Protein AF-A0A2V7S8J5-F1 (afdb_monomer_lite)

Radius of gyration: 34.49 Å; chains: 1; bounding box: 102×105×72 Å

Sequence (287 aa):
MGPADGVPARGRAGWFLRRRARRFPGHSRLQRPRGRHSPLRCRRRARHPAAPGRPILDDALRDAPGREPLGLLGGHARARATHDVPLAGESGAELLIDTGPGTPSNRRGFFRQTIGRLVREVAARTEQRVAPVRYFRPPGALPELGFLAACTRCGACIDVCPVHAIIKAPPSAGLAAGTPHLEPAVQACVVCPDMPCARACPTGALVLPADGWASIAMGRLELDPGRCITFQGASCGVCARACPVGERALALDAAGHPVLKPEGCVGCGVCVTACVTIPSSLKLSLS

Secondary structure (DSSP, 8-state):
--------------------------------------------PPPPPPPPPPPP--------------------------------------------S-----HHHHHHHHHHHHHHHHHHHHHHHH--S--BPPTTBPPHHHHHHH-----HHHHT-TT--EEEPPGGGGGGTT-EEE-TTTS-----TT-HHHHT-TTSSB---TTGGGG--S-EEEE-TTT-GGGGT----HHHHH-TTGGGTEEE-TTS-EEE-TTT-----HHHHH--SSS-SEEEE--

Structure (mmCIF, N/CA/C/O backbone):
data_AF-A0A2V7S8J5-F1
#
_entry.id   AF-A0A2V7S8J5-F1
#
loop_
_atom_site.group_PDB
_atom_site.id
_atom_site.type_symbol
_atom_site.label_atom_id
_atom_site.label_alt_id
_atom_site.label_comp_id
_atom_site.label_asym_id
_atom_site.label_entity_id
_atom_site.label_seq_id
_atom_site.pdbx_PDB_ins_code
_atom_site.Cartn_x
_atom_site.Cartn_y
_atom_site.Cartn_z
_atom_site.occupancy
_atom_site.B_iso_or_equiv
_atom_site.auth_seq_id
_atom_site.auth_comp_id
_atom_site.auth_asym_id
_atom_site.auth_atom_id
_atom_site.pdbx_PDB_model_num
ATOM 1 N N . MET A 1 1 ? -47.391 -54.635 -18.041 1.00 42.78 1 MET A N 1
ATOM 2 C CA . MET A 1 1 ? -47.076 -54.606 -16.598 1.00 42.78 1 MET A CA 1
ATOM 3 C C . MET A 1 1 ? -47.066 -53.160 -16.130 1.00 42.78 1 MET A C 1
ATOM 5 O O . MET A 1 1 ? -46.234 -52.415 -16.617 1.00 42.78 1 MET A O 1
ATOM 9 N N . GLY A 1 2 ? -48.012 -52.809 -15.249 1.00 42.44 2 GLY A N 1
ATOM 10 C CA . GLY A 1 2 ? -47.950 -51.701 -14.277 1.00 42.44 2 GLY A CA 1
ATOM 11 C C . GLY A 1 2 ? -47.916 -50.246 -14.779 1.00 42.44 2 GLY A C 1
ATOM 12 O O . GLY A 1 2 ? -46.862 -49.806 -15.225 1.00 42.44 2 GLY A O 1
ATOM 13 N N . PRO A 1 3 ? -49.014 -49.478 -14.623 1.00 55.56 3 PRO A N 1
ATOM 14 C CA . PRO A 1 3 ? -49.069 -48.031 -14.836 1.00 55.56 3 PRO A CA 1
ATOM 15 C C . PRO A 1 3 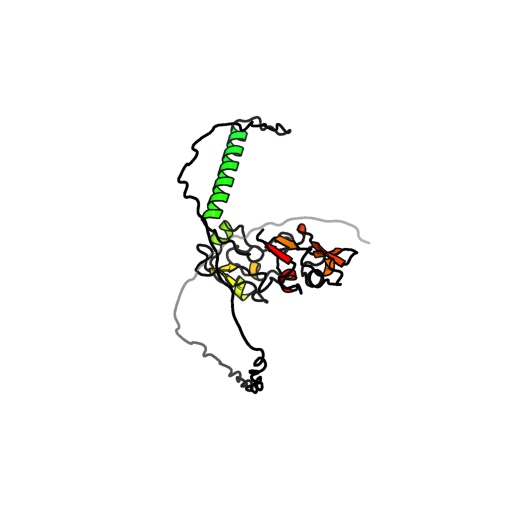? -49.039 -47.211 -13.519 1.00 55.56 3 PRO A C 1
ATOM 17 O O . PRO A 1 3 ? -49.353 -47.732 -12.457 1.00 55.56 3 PRO A O 1
ATOM 20 N N . ALA A 1 4 ? -48.676 -45.930 -13.665 1.00 42.00 4 ALA A N 1
ATOM 21 C CA . ALA A 1 4 ? -49.305 -44.705 -13.133 1.00 42.00 4 ALA A CA 1
ATOM 22 C C . ALA A 1 4 ? -49.608 -44.460 -11.620 1.00 42.00 4 ALA A C 1
ATOM 24 O O . ALA A 1 4 ? -50.176 -45.287 -10.918 1.00 42.00 4 ALA A O 1
ATOM 25 N N . ASP A 1 5 ? -49.336 -43.196 -11.245 1.00 42.62 5 ASP A N 1
ATOM 26 C CA . ASP A 1 5 ? -50.066 -42.273 -10.347 1.00 42.62 5 ASP A CA 1
ATOM 27 C C . ASP A 1 5 ? -50.080 -42.416 -8.808 1.00 42.62 5 ASP A C 1
ATOM 29 O O . ASP A 1 5 ? -50.346 -43.469 -8.240 1.00 42.62 5 ASP A O 1
ATOM 33 N N . GLY A 1 6 ? -49.932 -41.260 -8.125 1.00 35.31 6 GLY A N 1
ATOM 34 C CA . GLY A 1 6 ? -50.562 -41.017 -6.814 1.00 35.31 6 GLY A CA 1
ATOM 35 C C . GLY A 1 6 ? -49.779 -40.208 -5.761 1.00 35.31 6 GLY A C 1
ATOM 36 O O . GLY A 1 6 ? -49.131 -40.773 -4.890 1.00 35.31 6 GLY A O 1
ATOM 37 N N . VAL A 1 7 ? -49.934 -38.878 -5.762 1.00 41.34 7 VAL A N 1
ATOM 38 C CA . VAL A 1 7 ? -49.831 -37.969 -4.580 1.00 41.34 7 VAL A CA 1
ATOM 39 C C . VAL A 1 7 ? -51.219 -38.019 -3.882 1.00 41.34 7 VAL A C 1
ATOM 41 O O . VAL A 1 7 ? -52.170 -38.126 -4.660 1.00 41.34 7 VAL A O 1
ATOM 44 N N . PRO A 1 8 ? -51.457 -37.927 -2.532 1.00 50.56 8 PRO A N 1
ATOM 45 C CA . PRO A 1 8 ? -51.052 -36.815 -1.641 1.00 50.56 8 PRO A CA 1
ATOM 46 C C . PRO A 1 8 ? -50.983 -37.074 -0.096 1.00 50.56 8 PRO A C 1
ATOM 48 O O . PRO A 1 8 ? -51.206 -38.165 0.407 1.00 50.56 8 PRO A O 1
ATOM 51 N N . ALA A 1 9 ? -50.777 -35.964 0.640 1.00 39.78 9 ALA A N 1
ATOM 52 C CA . ALA A 1 9 ? -51.425 -35.582 1.917 1.00 39.78 9 ALA A CA 1
ATOM 53 C C . ALA A 1 9 ? -50.634 -35.628 3.252 1.00 39.78 9 ALA A C 1
ATOM 55 O O . ALA A 1 9 ? -50.547 -36.622 3.958 1.00 39.78 9 ALA A O 1
ATOM 56 N N . ARG A 1 10 ? -50.162 -34.426 3.627 1.00 39.78 10 ARG A N 1
ATOM 57 C CA . ARG A 1 10 ? -50.362 -33.689 4.899 1.00 39.78 10 ARG A CA 1
ATOM 58 C C . ARG A 1 10 ? -50.801 -34.478 6.153 1.00 39.78 10 ARG A C 1
ATOM 60 O O . ARG A 1 10 ? -51.926 -34.953 6.223 1.00 39.78 10 ARG A O 1
ATOM 67 N N . GLY A 1 11 ? -50.024 -34.331 7.232 1.00 32.50 11 GLY A N 1
ATOM 68 C CA . GLY A 1 11 ? -50.476 -34.526 8.615 1.00 32.50 11 GLY A CA 1
ATOM 69 C C . GLY A 1 11 ? -49.757 -33.580 9.584 1.00 32.50 11 GLY A C 1
ATOM 70 O O . GLY A 1 11 ? -48.560 -33.710 9.813 1.00 32.50 11 GLY A O 1
ATOM 71 N N . ARG A 1 12 ? -50.488 -32.594 10.115 1.00 37.94 12 ARG A N 1
ATOM 72 C CA . ARG A 1 12 ? -50.077 -31.687 11.203 1.00 37.94 12 ARG A CA 1
ATOM 73 C C . ARG A 1 12 ? -50.400 -32.329 12.556 1.00 37.94 12 ARG A C 1
ATOM 75 O O . ARG A 1 12 ? -51.483 -32.884 12.675 1.00 37.94 12 ARG A O 1
ATOM 82 N N . ALA A 1 13 ? -49.532 -32.133 13.551 1.00 39.03 13 ALA A N 1
ATOM 83 C CA . ALA A 1 13 ? -49.801 -31.910 14.990 1.00 39.03 13 ALA A CA 1
ATOM 84 C C . ALA A 1 13 ? -48.510 -32.279 15.756 1.00 39.03 13 ALA A C 1
ATOM 86 O O . ALA A 1 13 ? -48.003 -33.378 15.601 1.00 39.03 13 ALA A O 1
ATOM 87 N N . GLY A 1 14 ? -47.849 -31.425 16.536 1.00 31.44 14 GLY A N 1
ATOM 88 C CA . GLY A 1 14 ? -48.402 -30.422 17.437 1.00 31.44 14 GLY A CA 1
ATOM 89 C C . GLY A 1 14 ? -48.658 -31.048 18.809 1.00 31.44 14 GLY A C 1
ATOM 90 O O . GLY A 1 14 ? -49.811 -31.235 19.167 1.00 31.44 14 GLY A O 1
ATOM 91 N N . TRP A 1 15 ? -47.600 -31.372 19.564 1.00 32.59 15 TRP A N 1
ATOM 92 C CA . TRP A 1 15 ? -47.705 -31.744 20.980 1.00 32.59 15 TRP A CA 1
ATOM 93 C C . TRP A 1 15 ? -46.978 -30.725 21.857 1.00 32.59 15 TRP A C 1
ATOM 95 O O . TRP A 1 15 ? -45.758 -30.575 21.834 1.00 32.59 15 TRP A O 1
ATOM 105 N N . PHE A 1 16 ? -47.802 -29.997 22.604 1.00 33.09 16 PHE A N 1
ATOM 106 C CA . PHE A 1 16 ? -47.462 -29.050 23.651 1.00 33.09 16 PHE A CA 1
ATOM 107 C C . PHE A 1 16 ? -46.942 -29.759 24.918 1.00 33.09 16 PHE A C 1
ATOM 109 O O . PHE A 1 16 ? -47.441 -30.811 25.303 1.00 33.09 16 PHE A O 1
ATOM 116 N N . LEU A 1 17 ? -46.044 -29.052 25.617 1.00 37.12 17 LEU A N 1
ATOM 117 C CA . LEU A 1 17 ? -45.836 -29.002 27.075 1.00 37.12 17 LEU A CA 1
ATOM 118 C C . LEU A 1 17 ? -45.530 -30.301 27.842 1.00 37.12 17 LEU A C 1
ATOM 120 O O . LEU A 1 17 ? -46.403 -31.126 28.087 1.00 37.12 17 LEU A O 1
ATOM 124 N N . ARG A 1 18 ? -44.383 -30.282 28.536 1.00 39.28 18 ARG A N 1
ATOM 125 C CA . ARG A 1 18 ? -44.376 -30.210 30.011 1.00 39.28 18 ARG A CA 1
ATOM 126 C C . ARG A 1 18 ? -43.028 -29.725 30.547 1.00 39.28 18 ARG A C 1
ATOM 128 O O . ARG A 1 18 ? -41.994 -30.361 30.393 1.00 39.28 18 ARG A O 1
ATOM 135 N N . ARG A 1 19 ? -43.083 -28.588 31.244 1.00 38.31 19 ARG A N 1
ATOM 136 C CA . ARG A 1 19 ? -42.078 -28.151 32.217 1.00 38.31 19 ARG A CA 1
ATOM 137 C C . ARG A 1 19 ? -42.016 -29.170 33.357 1.00 38.31 19 ARG A C 1
ATOM 139 O O . ARG A 1 19 ? -43.069 -29.554 33.863 1.00 38.31 19 ARG A O 1
ATOM 146 N N . ARG A 1 20 ? -40.819 -29.473 33.860 1.00 36.12 20 ARG A N 1
ATOM 147 C CA . ARG A 1 20 ? -40.578 -29.643 35.302 1.00 36.12 20 ARG A CA 1
ATOM 148 C C . ARG A 1 20 ? -39.108 -29.397 35.619 1.00 36.12 20 ARG A C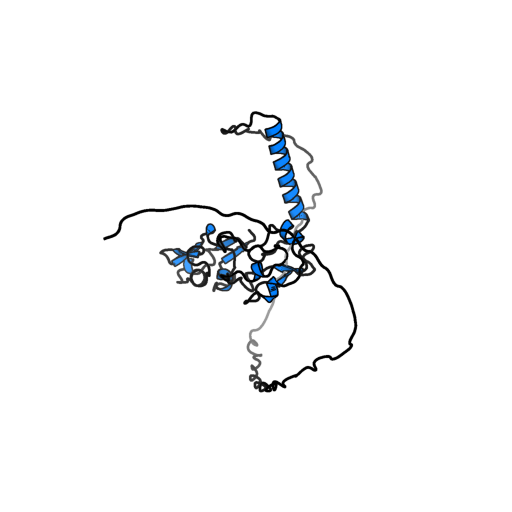 1
ATOM 150 O O . ARG A 1 20 ? -38.233 -30.174 35.263 1.00 36.12 20 ARG A O 1
ATOM 157 N N . ALA A 1 21 ? -38.883 -28.286 36.308 1.00 36.91 21 ALA A N 1
ATOM 158 C CA . ALA A 1 21 ? -37.678 -28.019 37.063 1.00 36.91 21 ALA A CA 1
ATOM 159 C C . ALA A 1 21 ? -37.543 -29.038 38.205 1.00 36.91 21 ALA A C 1
ATOM 161 O O . ALA A 1 21 ? -38.525 -29.336 38.888 1.00 36.91 21 ALA A O 1
ATOM 162 N N . ARG A 1 22 ? -36.320 -29.503 38.460 1.00 39.12 22 ARG A N 1
ATOM 163 C CA . ARG A 1 22 ? -35.876 -29.900 39.798 1.00 39.12 22 ARG A CA 1
ATOM 164 C C . ARG A 1 22 ? -34.499 -29.295 40.043 1.00 39.12 22 ARG A C 1
ATOM 166 O O . ARG A 1 22 ? -33.636 -29.307 39.173 1.00 39.12 22 ARG A O 1
ATOM 173 N N . ARG A 1 23 ? -34.370 -28.698 41.220 1.00 33.66 23 ARG A N 1
ATOM 174 C CA . ARG A 1 23 ? -33.241 -27.928 41.736 1.00 33.66 23 ARG A CA 1
ATOM 175 C C . ARG A 1 23 ? -32.729 -28.661 42.986 1.00 33.66 23 ARG A C 1
ATOM 177 O O . ARG A 1 23 ? -33.562 -29.186 43.721 1.00 33.66 23 ARG A O 1
ATOM 184 N N . PHE A 1 24 ? -31.411 -28.564 43.215 1.00 30.88 24 PHE A N 1
ATOM 185 C CA . PHE A 1 24 ? -30.632 -28.812 44.455 1.00 30.88 24 PHE A CA 1
ATOM 186 C C . PHE A 1 24 ? -30.289 -30.255 44.872 1.00 30.88 24 PHE A C 1
ATOM 188 O O . PHE A 1 24 ? -31.044 -31.158 44.522 1.00 30.88 24 PHE A O 1
ATOM 195 N N . PRO A 1 25 ? -29.255 -30.476 45.730 1.00 46.00 25 PRO A N 1
ATOM 196 C CA . PRO A 1 25 ? -28.074 -29.664 46.145 1.00 46.00 25 PRO A CA 1
ATOM 197 C C . PRO A 1 25 ? -26.741 -30.442 45.881 1.00 46.00 25 PRO A C 1
ATOM 199 O O . PRO A 1 25 ? -26.780 -31.601 45.504 1.00 46.00 25 PRO A O 1
ATOM 202 N N . GLY A 1 26 ? -25.515 -29.904 45.899 1.00 32.16 26 GLY A N 1
ATOM 203 C CA . GLY A 1 26 ? -24.768 -29.323 47.021 1.00 32.16 26 GLY A CA 1
ATOM 204 C C . GLY A 1 26 ? -23.344 -29.930 47.077 1.00 32.16 26 GLY A C 1
ATOM 205 O O . GLY A 1 26 ? -23.193 -31.137 47.164 1.00 32.16 26 GLY A O 1
ATOM 206 N N . HIS A 1 27 ? -22.330 -29.064 46.987 1.00 39.94 27 HIS A N 1
ATOM 207 C CA . HIS A 1 27 ? -20.923 -29.161 47.426 1.00 39.94 27 HIS A CA 1
ATOM 208 C C . HIS A 1 27 ? -20.142 -30.498 47.452 1.00 39.94 27 HIS A C 1
ATOM 210 O O . HIS A 1 27 ? -20.299 -31.313 48.354 1.00 39.94 27 HIS A O 1
ATOM 216 N N . SER A 1 28 ? -19.060 -30.545 46.663 1.00 38.06 28 SER A N 1
ATOM 217 C CA . SER A 1 28 ? -17.795 -31.180 47.069 1.00 38.06 28 SER A CA 1
ATOM 218 C C . SER A 1 28 ? -16.597 -30.381 46.545 1.00 38.06 28 SER A C 1
ATOM 220 O O . SER A 1 28 ? -16.488 -30.069 45.360 1.00 38.06 28 SER A O 1
ATOM 222 N N . ARG A 1 29 ? -15.726 -29.992 47.480 1.00 37.62 29 ARG A N 1
ATOM 223 C CA . ARG A 1 29 ? -14.492 -29.232 47.270 1.00 37.62 29 ARG A CA 1
ATOM 224 C C . ARG A 1 29 ? -13.416 -30.080 46.572 1.00 37.62 29 ARG A C 1
ATOM 226 O O . ARG A 1 29 ? -13.309 -31.267 46.834 1.00 37.62 29 ARG A O 1
ATOM 233 N N . LEU A 1 30 ? -12.548 -29.370 45.843 1.00 40.78 30 LEU A N 1
ATOM 234 C CA . LEU A 1 30 ? -11.116 -29.633 45.629 1.00 40.78 30 LEU A CA 1
ATOM 235 C C . LEU A 1 30 ? -10.710 -30.947 44.938 1.00 40.78 30 LEU A C 1
ATOM 237 O O . LEU A 1 30 ? -10.621 -31.989 45.573 1.00 40.78 30 LEU A O 1
ATOM 241 N N . GLN A 1 31 ? -10.217 -30.817 43.700 1.00 40.66 31 GLN A N 1
ATOM 242 C CA . GLN A 1 31 ? -8.834 -31.189 43.364 1.00 40.66 31 GLN A CA 1
ATOM 243 C C . GLN A 1 31 ? -8.395 -30.548 42.034 1.00 40.66 31 GLN A C 1
ATOM 245 O O . GLN A 1 31 ? -8.995 -30.750 40.984 1.00 40.66 31 GLN A O 1
ATOM 250 N N . ARG A 1 32 ? -7.337 -29.728 42.107 1.00 42.41 32 ARG A 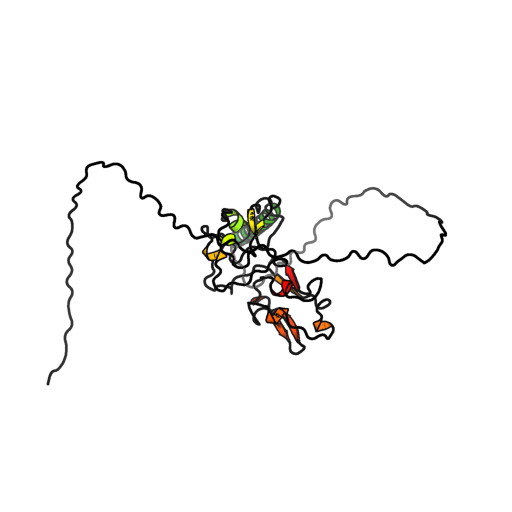N 1
ATOM 251 C CA . ARG A 1 32 ? -6.625 -29.141 40.962 1.00 42.41 32 ARG A CA 1
ATOM 252 C C . ARG A 1 32 ? -5.893 -30.255 40.196 1.00 42.41 32 ARG A C 1
ATOM 254 O O . ARG A 1 32 ? -5.108 -30.960 40.835 1.00 42.41 32 ARG A O 1
ATOM 261 N N . PRO A 1 33 ? -6.024 -30.386 38.865 1.00 43.25 33 PRO A N 1
ATOM 262 C CA . PRO A 1 33 ? -5.103 -31.223 38.113 1.00 43.25 33 PRO A CA 1
ATOM 263 C C . PRO A 1 33 ? -3.729 -30.543 38.083 1.00 43.25 33 PRO A C 1
ATOM 265 O O . PRO A 1 33 ? -3.552 -29.447 37.550 1.00 43.25 33 PRO A O 1
ATOM 268 N N . ARG A 1 34 ? -2.759 -31.199 38.727 1.00 42.00 34 ARG A N 1
ATOM 269 C CA . ARG A 1 34 ? -1.335 -30.864 38.683 1.00 42.00 34 ARG A CA 1
ATOM 270 C C . ARG A 1 34 ? -0.861 -30.872 37.231 1.00 42.00 34 ARG A C 1
ATOM 272 O O . ARG A 1 34 ? -1.068 -31.849 36.512 1.00 42.00 34 ARG A O 1
ATOM 279 N N . GLY A 1 35 ? -0.205 -29.784 36.836 1.00 37.88 35 GLY A N 1
ATOM 280 C CA . GLY A 1 35 ? 0.465 -29.664 35.552 1.00 37.88 35 GLY A CA 1
ATOM 281 C C . GLY A 1 35 ? 1.476 -30.788 35.349 1.00 37.88 35 GLY A C 1
ATOM 282 O O . GLY A 1 35 ? 2.342 -31.029 36.190 1.00 37.88 35 GLY A O 1
ATOM 283 N N . ARG A 1 36 ? 1.380 -31.462 34.204 1.00 38.88 36 ARG A N 1
ATOM 284 C CA . ARG A 1 36 ? 2.498 -32.211 33.636 1.00 38.88 36 ARG A CA 1
ATOM 285 C C . ARG A 1 36 ? 3.288 -31.241 32.768 1.00 38.88 36 ARG A C 1
ATOM 287 O O . ARG A 1 36 ? 3.036 -31.113 31.575 1.00 38.88 36 ARG A O 1
ATOM 294 N N . HIS A 1 37 ? 4.226 -30.531 33.387 1.00 40.22 37 HIS A N 1
ATOM 295 C CA . HIS A 1 37 ? 5.301 -29.889 32.644 1.00 40.22 37 HIS A CA 1
ATOM 296 C C . HIS A 1 37 ? 6.206 -30.995 32.102 1.00 40.22 37 HIS A C 1
ATOM 298 O O . HIS A 1 37 ? 6.981 -31.599 32.839 1.00 40.22 37 HIS A O 1
ATOM 304 N N . SER A 1 38 ? 6.058 -31.293 30.814 1.00 39.25 38 SER A N 1
ATOM 305 C CA . SER A 1 38 ? 7.055 -32.058 30.075 1.00 39.25 38 SER A CA 1
ATOM 306 C C . SER A 1 38 ? 8.296 -31.170 29.917 1.00 39.25 38 SER A C 1
ATOM 308 O O . SER A 1 38 ? 8.162 -30.051 29.409 1.00 39.25 38 SER A O 1
ATOM 310 N N . PRO A 1 39 ? 9.492 -31.593 30.361 1.00 39.28 39 PRO A N 1
ATOM 311 C CA . PRO A 1 39 ? 10.701 -30.816 30.164 1.00 39.28 39 PRO A CA 1
ATOM 312 C C . PRO A 1 39 ? 11.127 -30.976 28.704 1.00 39.28 39 PRO A C 1
ATOM 314 O O . PRO A 1 39 ? 11.902 -31.865 28.350 1.00 39.28 39 PRO A O 1
ATOM 317 N N . LEU A 1 40 ? 10.631 -30.100 27.830 1.00 44.16 40 LEU A N 1
ATOM 318 C CA . LEU A 1 40 ? 11.277 -29.883 26.544 1.00 44.16 40 LEU A CA 1
ATOM 319 C C . LEU A 1 40 ? 12.648 -29.277 26.841 1.00 44.16 40 LEU A C 1
ATOM 321 O O . LEU A 1 40 ? 12.778 -28.100 27.172 1.00 44.16 40 LEU A O 1
ATOM 325 N N . ARG A 1 41 ? 13.673 -30.133 26.782 1.00 37.22 41 ARG A N 1
ATOM 326 C CA . ARG A 1 41 ? 15.085 -29.757 26.794 1.00 37.22 41 ARG A CA 1
ATOM 327 C C . ARG A 1 41 ? 15.281 -28.569 25.853 1.00 37.22 41 ARG A C 1
ATOM 329 O O . ARG A 1 41 ? 15.286 -28.739 24.635 1.00 37.22 41 ARG A O 1
ATOM 336 N N . CYS A 1 42 ? 15.533 -27.394 26.427 1.00 36.69 42 CYS A N 1
ATOM 337 C CA . CYS A 1 42 ? 16.268 -26.327 25.766 1.00 36.69 42 CYS A CA 1
ATOM 338 C C . CYS A 1 42 ? 17.607 -26.912 25.309 1.00 36.69 42 CYS A C 1
ATOM 340 O O . CYS A 1 42 ? 18.575 -26.967 26.072 1.00 36.69 42 CYS A O 1
ATOM 342 N N . ARG A 1 43 ? 17.676 -27.388 24.061 1.00 39.06 43 ARG A N 1
ATOM 343 C CA . ARG A 1 43 ? 18.956 -27.540 23.380 1.00 39.06 43 ARG A CA 1
ATOM 344 C C . ARG A 1 43 ? 19.554 -26.141 23.335 1.00 39.06 43 ARG A C 1
ATOM 346 O O . ARG A 1 43 ? 19.074 -25.286 22.595 1.00 39.06 43 ARG A O 1
ATOM 353 N N . ARG A 1 44 ? 20.560 -25.915 24.185 1.00 37.00 44 ARG A N 1
ATOM 354 C CA . ARG A 1 44 ? 21.503 -24.800 24.091 1.00 37.00 44 ARG A CA 1
ATOM 355 C C . ARG A 1 44 ? 21.848 -24.632 22.612 1.00 37.00 44 ARG A C 1
ATOM 357 O O . ARG A 1 44 ? 22.525 -25.491 22.050 1.00 37.00 44 ARG A O 1
ATOM 364 N N . ARG A 1 45 ? 21.355 -23.567 21.972 1.00 39.88 45 ARG A N 1
ATOM 365 C CA . ARG A 1 45 ? 21.925 -23.137 20.697 1.00 39.88 45 ARG A CA 1
ATOM 366 C C . ARG A 1 45 ? 23.384 -22.816 20.986 1.00 39.88 45 ARG A C 1
ATOM 368 O O . ARG A 1 45 ? 23.687 -22.058 21.908 1.00 39.88 45 ARG A O 1
ATOM 375 N N . ALA A 1 46 ? 24.260 -23.497 20.258 1.00 40.00 46 ALA A N 1
ATOM 376 C CA . ALA A 1 46 ? 25.681 -23.236 20.257 1.00 40.00 46 ALA A CA 1
ATOM 377 C C . ALA A 1 46 ? 25.909 -21.732 20.067 1.00 40.00 46 ALA A C 1
ATOM 379 O O . ALA A 1 46 ? 25.261 -21.093 19.237 1.00 40.00 46 ALA A O 1
ATOM 380 N N . ARG A 1 47 ? 26.806 -21.171 20.880 1.00 40.12 47 ARG A N 1
ATOM 381 C CA . ARG A 1 47 ? 27.351 -19.835 20.659 1.00 40.12 47 ARG A CA 1
ATOM 382 C C . ARG A 1 47 ? 27.986 -19.844 19.268 1.00 40.12 47 ARG A C 1
ATOM 384 O O . ARG A 1 47 ? 28.911 -20.618 19.037 1.00 40.12 47 ARG A O 1
ATOM 391 N N . HIS A 1 48 ? 27.467 -19.033 18.351 1.00 40.03 48 HIS A N 1
ATOM 392 C CA . HIS A 1 48 ? 28.171 -18.740 17.108 1.00 40.03 48 HIS A CA 1
ATOM 393 C C . HIS A 1 48 ? 29.514 -18.074 17.456 1.00 40.03 48 HIS A C 1
ATOM 395 O O . HIS A 1 48 ? 29.532 -17.210 18.339 1.00 40.03 48 HIS A O 1
ATOM 401 N N . PRO A 1 49 ? 30.632 -18.465 16.821 1.00 43.06 49 PRO A N 1
ATOM 402 C CA . PRO A 1 49 ? 31.887 -17.749 16.978 1.00 43.06 49 PRO A CA 1
ATOM 403 C C . PRO A 1 49 ? 31.749 -16.333 16.411 1.00 43.06 49 PRO A C 1
ATOM 405 O O . PRO A 1 49 ? 31.109 -16.115 15.381 1.00 43.06 49 PRO A O 1
ATOM 408 N N . ALA A 1 50 ? 32.334 -15.380 17.135 1.00 39.94 50 ALA A N 1
ATOM 409 C CA . ALA A 1 50 ? 32.445 -13.986 16.744 1.00 39.94 50 ALA A CA 1
ATOM 410 C C . ALA A 1 50 ? 33.112 -13.864 15.365 1.00 39.94 50 ALA A C 1
ATOM 412 O O . ALA A 1 50 ? 34.118 -14.520 15.094 1.00 39.94 50 ALA A O 1
ATOM 413 N N . ALA A 1 51 ? 32.542 -13.022 14.503 1.00 40.88 51 ALA A N 1
ATOM 414 C CA . ALA A 1 51 ? 33.164 -12.648 13.241 1.00 40.88 51 ALA A CA 1
ATOM 415 C C . ALA A 1 51 ? 34.500 -11.918 13.509 1.00 40.88 51 ALA A C 1
ATOM 417 O O . ALA A 1 51 ? 34.559 -11.100 14.433 1.00 40.88 51 ALA A O 1
ATOM 418 N N . PRO A 1 52 ? 35.565 -12.193 12.735 1.00 42.09 52 PRO A N 1
ATOM 419 C CA . PRO A 1 52 ? 36.847 -11.522 12.899 1.00 42.09 52 PRO A CA 1
ATOM 420 C C . PRO A 1 52 ? 36.758 -10.047 12.485 1.00 42.09 52 PRO A C 1
ATOM 422 O O . PRO A 1 52 ? 36.042 -9.679 11.552 1.00 42.09 52 PRO A O 1
ATOM 425 N N . GLY A 1 53 ? 37.478 -9.214 13.239 1.00 34.75 53 GLY A N 1
ATOM 426 C CA . GLY A 1 53 ? 37.457 -7.759 13.168 1.00 34.75 53 GLY A CA 1
ATOM 427 C C . GLY A 1 53 ? 37.838 -7.186 11.804 1.00 34.75 53 GLY A C 1
ATOM 428 O O . GLY A 1 53 ? 38.693 -7.708 11.091 1.00 34.75 53 GLY A O 1
ATOM 429 N N . ARG A 1 54 ? 37.197 -6.066 11.468 1.00 39.47 54 ARG A N 1
ATOM 430 C CA . ARG A 1 54 ? 37.620 -5.185 10.380 1.00 39.47 54 ARG A CA 1
ATOM 431 C C . ARG A 1 54 ? 38.839 -4.383 10.847 1.00 39.47 54 ARG A C 1
ATOM 433 O O . ARG A 1 54 ? 38.742 -3.766 11.909 1.00 39.47 54 ARG A O 1
ATOM 440 N N . PRO A 1 55 ? 39.955 -4.370 10.103 1.00 40.66 55 PRO A N 1
ATOM 441 C CA . PRO A 1 55 ? 41.061 -3.488 10.420 1.00 40.66 55 PRO A CA 1
ATOM 442 C C . PRO A 1 55 ? 40.691 -2.035 10.111 1.00 40.66 55 PRO A C 1
ATOM 444 O O . PRO A 1 55 ? 40.027 -1.725 9.120 1.00 40.66 55 PRO A O 1
ATOM 447 N N . ILE A 1 56 ? 41.123 -1.185 11.033 1.00 41.12 56 ILE A N 1
ATOM 448 C CA . ILE A 1 56 ? 41.152 0.272 10.992 1.00 41.12 56 ILE A CA 1
ATOM 449 C C . ILE A 1 56 ? 41.982 0.692 9.772 1.00 41.12 56 ILE A C 1
ATOM 451 O O . ILE A 1 56 ? 43.104 0.215 9.611 1.00 41.12 56 ILE A O 1
ATOM 455 N N . LEU A 1 57 ? 41.429 1.554 8.920 1.00 39.16 57 LEU A N 1
ATOM 456 C CA . LEU A 1 57 ? 42.179 2.255 7.881 1.00 39.16 57 LEU A CA 1
ATOM 457 C C . LEU A 1 57 ? 42.133 3.747 8.214 1.00 39.16 57 LEU A C 1
ATOM 459 O O . LEU A 1 57 ? 41.297 4.482 7.697 1.00 39.16 57 LEU A O 1
ATOM 463 N N . ASP A 1 58 ? 43.006 4.140 9.134 1.00 35.41 58 ASP A N 1
ATOM 464 C CA . ASP A 1 58 ? 43.516 5.504 9.215 1.00 35.41 58 ASP A CA 1
ATOM 465 C C . ASP A 1 58 ? 44.828 5.566 8.411 1.00 35.41 58 ASP A C 1
ATOM 467 O O . ASP A 1 58 ? 45.530 4.562 8.280 1.00 35.41 58 ASP A O 1
ATOM 471 N N . ASP A 1 59 ? 45.125 6.760 7.897 1.00 37.47 59 ASP A N 1
ATOM 472 C CA . ASP A 1 59 ? 46.341 7.193 7.190 1.00 37.47 59 ASP A CA 1
ATOM 473 C C . ASP A 1 59 ? 46.454 6.922 5.679 1.00 37.47 59 ASP A C 1
ATOM 475 O O . ASP A 1 59 ? 47.214 6.076 5.217 1.00 37.47 59 ASP A O 1
ATOM 479 N N . ALA A 1 60 ? 45.792 7.780 4.889 1.00 43.09 60 ALA A N 1
ATOM 480 C CA . ALA A 1 60 ? 46.299 8.207 3.577 1.00 43.09 60 ALA A CA 1
ATOM 481 C C . ALA A 1 60 ? 45.681 9.544 3.113 1.00 43.09 60 ALA A C 1
ATOM 483 O O . ALA A 1 60 ? 44.968 9.591 2.115 1.00 43.09 60 ALA A O 1
ATOM 484 N N . LEU A 1 61 ? 45.954 10.646 3.823 1.00 46.06 61 LEU A N 1
ATOM 485 C CA . LEU A 1 61 ? 46.002 11.979 3.199 1.00 46.06 61 LEU A CA 1
ATOM 486 C C . LEU A 1 61 ? 46.823 12.947 4.060 1.00 46.06 61 LEU A C 1
ATOM 488 O O . LEU A 1 61 ? 46.305 13.846 4.720 1.00 46.06 61 LEU A O 1
ATOM 492 N N . ARG A 1 62 ? 48.137 12.741 4.069 1.00 42.12 62 ARG A N 1
ATOM 493 C CA . ARG A 1 62 ? 49.105 13.710 4.574 1.00 42.12 62 ARG A CA 1
ATOM 494 C C . ARG A 1 62 ? 50.133 13.889 3.464 1.00 42.12 62 ARG A C 1
ATOM 496 O O . ARG A 1 62 ? 50.969 13.019 3.299 1.00 42.12 62 ARG A O 1
ATOM 503 N N . ASP A 1 63 ? 49.904 14.902 2.623 1.00 38.53 63 ASP A N 1
ATOM 504 C CA . ASP A 1 63 ? 50.914 15.712 1.915 1.00 38.53 63 ASP A CA 1
ATOM 505 C C . ASP A 1 63 ? 50.289 16.470 0.730 1.00 38.53 63 ASP A C 1
ATOM 507 O O . ASP A 1 63 ? 50.260 15.998 -0.403 1.00 38.53 63 ASP A O 1
ATOM 511 N N . ALA A 1 64 ? 49.812 17.690 0.994 1.00 41.44 64 ALA A N 1
ATOM 512 C CA . ALA A 1 64 ? 49.885 18.795 0.037 1.00 41.44 64 ALA A CA 1
ATOM 513 C C . ALA A 1 64 ? 49.815 20.139 0.800 1.00 41.44 64 ALA A C 1
ATOM 515 O O . ALA A 1 64 ? 48.911 20.326 1.620 1.00 41.44 64 ALA A O 1
ATOM 516 N N . PRO A 1 65 ? 50.770 21.064 0.589 1.00 40.53 65 PRO A N 1
ATOM 517 C CA . PRO A 1 65 ? 50.951 22.247 1.421 1.00 40.53 65 PRO A CA 1
ATOM 518 C C . PRO A 1 65 ? 50.145 23.467 0.941 1.00 40.53 65 PRO A C 1
ATOM 520 O O . PRO A 1 65 ? 50.108 23.777 -0.242 1.00 40.53 65 PRO A O 1
ATOM 523 N N . GLY A 1 66 ? 49.616 24.221 1.910 1.00 36.16 66 GLY A N 1
ATOM 524 C CA . GLY A 1 66 ? 49.978 25.631 2.097 1.00 36.16 66 GLY A CA 1
ATOM 525 C C . GLY A 1 66 ? 49.339 26.731 1.231 1.00 36.16 66 GLY A C 1
ATOM 526 O O . GLY A 1 66 ? 49.786 26.986 0.122 1.00 36.16 66 GLY A O 1
ATOM 527 N N . ARG A 1 67 ? 48.511 27.533 1.926 1.00 34.69 67 ARG A N 1
ATOM 528 C CA . ARG A 1 67 ? 48.469 29.019 1.971 1.00 34.69 67 ARG A CA 1
ATOM 529 C C . ARG A 1 67 ? 47.485 29.815 1.080 1.00 34.69 67 ARG A C 1
ATOM 531 O O . ARG A 1 67 ? 47.779 30.105 -0.068 1.00 34.69 67 ARG A O 1
ATOM 538 N N . GLU A 1 68 ? 46.391 30.258 1.728 1.00 37.81 68 GLU A N 1
ATOM 539 C CA . GLU A 1 68 ? 46.155 31.633 2.269 1.00 37.81 68 GLU A CA 1
ATOM 540 C C . GLU A 1 68 ? 45.963 32.850 1.313 1.00 37.81 68 GLU A C 1
ATOM 542 O O . GLU A 1 68 ? 46.281 32.775 0.132 1.00 37.81 68 GLU A O 1
ATOM 547 N N . PRO A 1 69 ? 45.336 33.958 1.785 1.00 49.75 69 PRO A N 1
ATOM 548 C CA . PRO A 1 69 ? 44.019 34.398 1.319 1.00 49.75 69 PRO A CA 1
ATOM 549 C C . PRO A 1 69 ? 44.036 35.819 0.724 1.00 49.75 69 PRO A C 1
ATOM 551 O O . PRO A 1 69 ? 44.995 36.568 0.891 1.00 49.75 69 PRO A O 1
ATOM 554 N N . LEU A 1 70 ? 42.921 36.251 0.130 1.00 41.56 70 LEU A N 1
ATOM 555 C CA . LEU A 1 70 ? 42.661 37.671 -0.128 1.00 41.56 70 LEU A CA 1
ATOM 556 C C . LEU A 1 70 ? 41.226 38.023 0.264 1.00 41.56 70 LEU A C 1
ATOM 558 O O . LEU A 1 70 ? 40.262 37.409 -0.189 1.00 41.56 70 LEU A O 1
ATOM 562 N N . GLY A 1 71 ? 41.128 38.984 1.179 1.00 31.91 71 GLY A N 1
ATOM 563 C CA . GLY A 1 71 ? 39.891 39.442 1.781 1.00 31.91 71 GLY A CA 1
ATOM 564 C C . GLY A 1 71 ? 39.187 40.569 1.029 1.00 31.91 71 GLY A C 1
ATOM 565 O O . GLY A 1 71 ? 39.718 41.164 0.100 1.00 31.91 71 GLY A O 1
ATOM 566 N N . LEU A 1 72 ? 37.982 40.827 1.543 1.00 36.81 72 LEU A N 1
ATOM 567 C CA . LEU A 1 72 ? 37.350 42.121 1.822 1.00 36.81 72 LEU A CA 1
ATOM 568 C C . LEU A 1 72 ? 37.421 43.230 0.767 1.00 36.81 72 LEU A C 1
ATOM 570 O O . LEU A 1 72 ? 38.479 43.781 0.512 1.00 36.81 72 LEU A O 1
ATOM 574 N N . LEU A 1 73 ? 36.228 43.647 0.332 1.00 37.31 73 LEU A N 1
ATOM 575 C CA . LEU A 1 73 ? 35.682 45.013 0.193 1.00 37.31 73 LEU A CA 1
ATOM 576 C C . LEU A 1 73 ? 34.270 44.799 -0.396 1.00 37.31 73 LEU A C 1
ATOM 578 O O . LEU A 1 73 ? 34.116 44.010 -1.317 1.00 37.31 73 LEU A O 1
ATOM 582 N N . GLY A 1 74 ? 33.152 45.370 0.030 1.00 30.98 74 GLY A N 1
ATOM 583 C CA . GLY A 1 74 ? 32.780 46.424 0.963 1.00 30.98 74 GLY A CA 1
ATOM 584 C C . GLY A 1 74 ? 31.296 46.693 0.650 1.00 30.98 74 GLY A C 1
ATOM 585 O O . GLY A 1 74 ? 30.899 46.669 -0.514 1.00 30.98 74 GLY A O 1
ATOM 586 N N . GLY A 1 75 ? 30.447 46.816 1.671 1.00 32.97 75 GLY A N 1
ATOM 587 C CA . GLY A 1 75 ? 28.994 46.916 1.494 1.00 32.97 75 GLY A CA 1
ATOM 588 C C . GLY A 1 75 ? 28.498 48.313 1.121 1.00 32.97 75 GLY A C 1
ATOM 589 O O . GLY A 1 75 ? 29.234 49.280 1.245 1.00 32.97 75 GLY A O 1
ATOM 590 N N . HIS A 1 76 ? 27.208 48.421 0.786 1.00 35.88 76 HIS A N 1
ATOM 591 C CA . HIS A 1 76 ? 26.389 49.574 1.163 1.00 35.88 76 HIS A CA 1
ATOM 592 C C . HIS A 1 76 ? 24.904 49.218 1.286 1.00 35.88 76 HIS A C 1
ATOM 594 O O . HIS A 1 76 ? 24.355 48.388 0.569 1.00 35.88 76 HIS A O 1
ATOM 600 N N . ALA A 1 77 ? 24.306 49.860 2.284 1.00 34.41 77 ALA A N 1
ATOM 601 C CA . ALA A 1 77 ? 22.988 49.651 2.849 1.00 34.41 77 ALA A CA 1
ATOM 602 C C . ALA A 1 77 ? 21.852 50.291 2.041 1.00 34.41 77 ALA A C 1
ATOM 604 O O . ALA A 1 77 ? 22.073 51.271 1.334 1.00 34.41 77 ALA A O 1
ATOM 605 N N . ARG A 1 78 ? 20.628 49.792 2.264 1.00 34.28 78 ARG A N 1
ATOM 606 C CA . ARG A 1 78 ? 19.319 50.492 2.294 1.00 34.28 78 ARG A CA 1
ATOM 607 C C . ARG A 1 78 ? 18.236 49.409 2.399 1.00 34.28 78 ARG A C 1
ATOM 609 O O . ARG A 1 78 ? 18.377 48.369 1.780 1.00 34.28 78 ARG A O 1
ATOM 616 N N . ALA A 1 79 ? 17.123 49.528 3.100 1.00 34.28 79 ALA A N 1
ATOM 617 C CA . ALA A 1 79 ? 16.627 50.406 4.147 1.00 34.28 79 ALA A CA 1
ATOM 618 C C . ALA A 1 79 ? 15.418 49.648 4.735 1.00 34.28 79 ALA A C 1
ATOM 620 O O . ALA A 1 79 ? 14.755 48.890 4.027 1.00 34.28 79 ALA A O 1
ATOM 621 N N . ARG A 1 80 ? 15.133 49.836 6.026 1.00 36.38 80 ARG A N 1
ATOM 622 C CA . ARG A 1 80 ? 13.868 49.403 6.631 1.00 36.38 80 ARG A CA 1
ATOM 623 C C . ARG A 1 80 ? 12.715 50.163 5.968 1.00 36.38 80 ARG A C 1
ATOM 625 O O . ARG A 1 80 ? 12.787 51.385 5.890 1.00 36.38 80 ARG A O 1
ATOM 632 N N . ALA A 1 81 ? 11.651 49.461 5.592 1.00 37.19 81 ALA A N 1
ATOM 633 C CA . ALA A 1 81 ? 10.333 50.054 5.408 1.00 37.19 81 ALA A CA 1
ATOM 634 C C . ALA A 1 81 ? 9.314 49.221 6.190 1.00 37.19 81 ALA A C 1
ATOM 636 O O . ALA A 1 81 ? 9.176 48.012 6.013 1.00 37.19 81 ALA A O 1
ATOM 637 N N . THR A 1 82 ? 8.706 49.909 7.139 1.00 32.69 82 THR A N 1
ATOM 638 C CA . THR A 1 82 ? 7.596 49.529 8.001 1.00 32.69 82 THR A CA 1
ATOM 639 C C . THR A 1 82 ? 6.292 49.397 7.215 1.00 32.69 82 THR A C 1
ATOM 641 O O . THR A 1 82 ? 6.142 50.058 6.198 1.00 32.69 82 THR A O 1
ATOM 644 N N . HIS A 1 83 ? 5.390 48.572 7.758 1.00 34.94 83 HIS A N 1
ATOM 645 C CA . HIS A 1 83 ? 3.921 48.617 7.696 1.00 34.94 83 HIS A CA 1
ATOM 646 C C . HIS A 1 83 ? 3.241 49.208 6.450 1.00 34.94 83 HIS A C 1
ATOM 648 O O . HIS A 1 83 ? 3.355 50.394 6.190 1.00 34.94 83 HIS A O 1
ATOM 654 N N . ASP A 1 84 ? 2.391 48.407 5.798 1.00 32.44 84 ASP A N 1
ATOM 655 C CA . ASP A 1 84 ? 0.946 48.651 5.879 1.00 32.44 84 ASP A CA 1
ATOM 656 C C . ASP A 1 84 ? 0.125 47.441 5.411 1.00 32.44 84 ASP A C 1
ATOM 658 O O . ASP A 1 84 ? 0.440 46.757 4.439 1.00 32.44 84 ASP A O 1
ATOM 662 N N . VAL A 1 85 ? -0.921 47.157 6.185 1.00 37.94 85 VAL A N 1
ATOM 663 C CA . VAL A 1 85 ? -1.938 46.131 5.945 1.00 37.94 85 VAL A CA 1
ATOM 664 C C . VAL A 1 85 ? -3.029 46.748 5.067 1.00 37.94 85 VAL A C 1
ATOM 666 O O . VAL A 1 85 ? -3.637 47.724 5.503 1.00 37.94 85 VAL A O 1
ATOM 669 N N . PRO A 1 86 ? -3.364 46.187 3.891 1.00 37.00 86 PRO A N 1
ATOM 670 C CA . PRO A 1 86 ? -4.549 46.617 3.162 1.00 37.00 86 PRO A CA 1
ATOM 671 C C . PRO A 1 86 ? -5.784 45.886 3.702 1.00 37.00 86 PRO A C 1
ATOM 673 O O . PRO A 1 86 ? -5.941 44.675 3.534 1.00 37.00 86 PRO A O 1
ATOM 676 N N . LEU A 1 87 ? -6.665 46.640 4.358 1.00 36.38 87 LEU A N 1
ATOM 677 C CA . LEU A 1 87 ? -8.053 46.259 4.596 1.00 36.38 87 LEU A CA 1
ATOM 678 C C . LEU A 1 87 ? -8.897 46.587 3.354 1.00 36.38 87 LEU A C 1
ATOM 680 O O . LEU A 1 87 ? -8.818 47.692 2.835 1.00 36.38 87 LEU A O 1
ATOM 684 N N . ALA A 1 88 ? -9.733 45.615 2.979 1.00 34.06 88 ALA A N 1
ATOM 685 C CA . ALA A 1 88 ? -11.002 45.717 2.249 1.00 34.06 88 ALA A CA 1
ATOM 686 C C . ALA A 1 88 ? -11.037 46.440 0.881 1.00 34.06 88 ALA A C 1
ATOM 688 O O . ALA A 1 88 ? -10.982 47.660 0.779 1.00 34.06 88 ALA A O 1
ATOM 689 N N . GLY A 1 89 ? -11.303 45.650 -0.164 1.00 31.48 89 GLY A N 1
ATOM 690 C CA . GLY A 1 89 ? -11.870 46.088 -1.439 1.00 31.48 89 GLY A CA 1
ATOM 691 C C . GLY A 1 89 ? -12.854 45.020 -1.918 1.00 31.48 89 GLY A C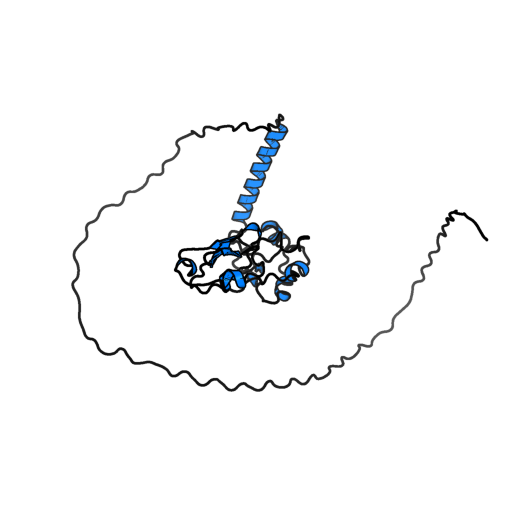 1
ATOM 692 O O . GLY A 1 89 ? -12.523 43.835 -1.936 1.00 31.48 89 GLY A O 1
ATOM 693 N N . GLU A 1 90 ? -14.088 45.431 -2.174 1.00 38.38 90 GLU A N 1
ATOM 694 C CA . GLU A 1 90 ? -15.273 44.586 -2.270 1.00 38.38 90 GLU A CA 1
ATOM 695 C C . GLU A 1 90 ? -15.466 43.910 -3.644 1.00 38.38 90 GLU A C 1
ATOM 697 O O . GLU A 1 90 ? -15.006 44.386 -4.677 1.00 38.38 90 GLU A O 1
ATOM 702 N N . SER A 1 91 ? -16.174 42.775 -3.584 1.00 40.03 91 SER A N 1
ATOM 703 C CA . SER A 1 91 ? -17.201 42.283 -4.519 1.00 40.03 91 SER A CA 1
ATOM 704 C C . SER A 1 91 ? -16.975 42.379 -6.039 1.00 40.03 91 SER A C 1
ATOM 706 O O . SER A 1 91 ? -17.287 43.357 -6.706 1.00 40.03 91 SER A O 1
ATOM 708 N N . GLY A 1 92 ? -16.634 41.225 -6.617 1.00 31.31 92 GLY A N 1
ATOM 709 C CA . GLY A 1 92 ? -16.763 40.954 -8.050 1.00 31.31 92 GLY A CA 1
ATOM 710 C C . GLY A 1 92 ? -16.824 39.459 -8.357 1.00 31.31 92 GLY A C 1
ATOM 711 O O . GLY A 1 92 ? -16.229 39.003 -9.325 1.00 31.31 92 GLY A O 1
ATOM 712 N N . ALA A 1 93 ? -17.474 38.663 -7.501 1.00 33.97 93 ALA A N 1
ATOM 713 C CA . ALA A 1 93 ? -17.799 37.282 -7.841 1.00 33.97 93 ALA A CA 1
ATOM 714 C C . ALA A 1 93 ? -19.098 37.294 -8.651 1.00 33.97 93 ALA A C 1
ATOM 716 O O . ALA A 1 93 ? -20.195 37.200 -8.098 1.00 33.97 93 ALA A O 1
ATOM 717 N N . GLU A 1 94 ? -18.956 37.461 -9.963 1.00 33.03 94 GLU A N 1
ATOM 718 C CA . GLU A 1 94 ? -20.016 37.191 -10.922 1.00 33.03 94 GLU A CA 1
ATOM 719 C C . GLU A 1 94 ? -20.383 35.704 -10.795 1.00 33.03 94 GLU A C 1
ATOM 721 O O . GLU A 1 94 ? -19.680 34.801 -11.249 1.00 33.03 94 GLU A O 1
ATOM 726 N N . LEU A 1 95 ? -21.455 35.453 -10.040 1.00 36.53 95 LEU A N 1
ATOM 727 C CA . LEU A 1 95 ? -22.113 34.164 -9.899 1.00 36.53 95 LEU A CA 1
ATOM 728 C C . LEU A 1 95 ? -22.710 33.793 -11.257 1.00 36.53 95 LEU A C 1
ATOM 730 O O . LEU A 1 95 ? -23.889 34.023 -11.520 1.00 36.53 95 LEU A O 1
ATOM 734 N N . LEU A 1 96 ? -21.895 33.196 -12.121 1.00 37.38 96 LEU A N 1
ATOM 735 C CA . LEU A 1 96 ? -22.400 32.426 -13.247 1.00 37.38 96 LEU A CA 1
ATOM 736 C C . LEU A 1 96 ? -23.089 31.183 -12.675 1.00 37.38 96 LEU A C 1
ATOM 738 O O . LEU A 1 96 ? -22.464 30.188 -12.309 1.00 37.38 96 LEU A O 1
ATOM 742 N N . ILE A 1 97 ? -24.408 31.295 -12.523 1.00 47.97 97 ILE A N 1
ATOM 743 C CA . ILE A 1 97 ? -25.304 30.189 -12.206 1.00 47.97 97 ILE A CA 1
ATOM 744 C C . ILE A 1 97 ? -25.387 29.331 -13.469 1.00 47.97 97 ILE A C 1
ATOM 746 O O . ILE A 1 97 ? -26.187 29.591 -14.366 1.00 47.97 97 ILE A O 1
ATOM 750 N N . ASP A 1 98 ? -24.528 28.320 -13.536 1.00 39.72 98 ASP A N 1
ATOM 751 C CA . ASP A 1 98 ? -24.586 27.278 -14.553 1.00 39.72 98 ASP A CA 1
ATOM 752 C C . ASP A 1 98 ? -25.900 26.493 -14.382 1.00 39.72 98 ASP A C 1
ATOM 754 O O . ASP A 1 98 ? -26.104 25.756 -13.411 1.00 39.72 98 ASP A O 1
ATOM 758 N N . THR A 1 99 ? -26.851 26.734 -15.284 1.00 46.72 99 THR A N 1
ATOM 759 C CA . THR A 1 99 ? -28.173 26.096 -15.306 1.00 46.72 99 THR A CA 1
ATOM 760 C C . THR A 1 99 ? -28.146 24.887 -16.242 1.00 46.72 99 THR A C 1
ATOM 762 O O . THR A 1 99 ? -28.820 24.844 -17.266 1.00 46.72 99 THR A O 1
ATOM 765 N N . GLY A 1 100 ? -27.360 23.873 -15.871 1.00 40.59 100 GLY A N 1
ATOM 766 C CA . GLY A 1 100 ? -27.417 22.534 -16.470 1.00 40.59 100 GLY A CA 1
ATOM 767 C C . GLY A 1 100 ? -28.667 21.742 -16.030 1.00 40.59 100 GLY A C 1
ATOM 768 O O . GLY A 1 100 ? -29.225 22.006 -14.959 1.00 40.59 100 GLY A O 1
ATOM 769 N N . PRO A 1 101 ? -29.147 20.772 -16.835 1.00 47.16 101 PRO A N 1
ATOM 770 C CA . PRO A 1 101 ? -30.510 20.251 -16.757 1.00 47.16 101 PRO A CA 1
ATOM 771 C C . PRO A 1 101 ? -30.689 19.314 -15.557 1.00 47.16 101 PRO A C 1
ATOM 773 O O . PRO A 1 101 ? -30.297 18.151 -15.573 1.00 47.16 101 PRO A O 1
ATOM 776 N N . GLY A 1 102 ? -31.305 19.840 -14.499 1.00 52.25 102 GLY A N 1
ATOM 777 C CA . GLY A 1 102 ? -31.630 19.086 -13.289 1.00 52.25 102 GLY A CA 1
ATOM 778 C C . GLY A 1 102 ? -32.065 19.978 -12.131 1.00 52.25 102 GLY A C 1
ATOM 779 O O . GLY A 1 102 ? -31.633 19.771 -11.002 1.00 52.25 102 GLY A O 1
ATOM 780 N N . THR A 1 103 ? -32.860 21.015 -12.401 1.00 51.22 103 THR A N 1
ATOM 781 C CA . THR A 1 103 ? -33.278 22.017 -11.411 1.00 51.22 103 THR A CA 1
ATOM 782 C C . THR A 1 103 ? -34.296 21.415 -10.430 1.00 51.22 103 THR A C 1
ATOM 784 O O . THR A 1 103 ? -35.415 21.096 -10.838 1.00 51.22 103 THR A O 1
ATOM 787 N N . PRO A 1 104 ? -33.993 21.266 -9.124 1.00 54.94 104 PRO A N 1
ATOM 788 C CA . PRO A 1 104 ? -35.019 20.923 -8.151 1.00 54.94 104 PRO A CA 1
ATOM 789 C C . PRO A 1 104 ? -35.884 22.166 -7.905 1.00 54.94 104 PRO A C 1
ATOM 791 O O . PRO A 1 104 ? -35.458 23.119 -7.259 1.00 54.94 104 PRO A O 1
ATOM 794 N N . SER A 1 105 ? -37.120 22.151 -8.396 1.00 59.56 105 SER A N 1
ATOM 795 C CA . SER A 1 105 ? -38.104 23.247 -8.332 1.00 59.56 105 SER A CA 1
ATOM 796 C C . SER A 1 105 ? -38.637 23.571 -6.921 1.00 59.56 105 SER A C 1
ATOM 798 O O . SER A 1 105 ? -39.708 24.156 -6.769 1.00 59.56 105 SER A O 1
ATOM 800 N N . ASN A 1 106 ? -37.918 23.210 -5.853 1.00 73.19 106 ASN A N 1
ATOM 801 C CA . ASN A 1 106 ? -38.396 23.331 -4.479 1.00 73.19 106 ASN A CA 1
ATOM 802 C C . ASN A 1 106 ? -37.384 24.054 -3.577 1.00 73.19 106 ASN A C 1
ATOM 804 O O . ASN A 1 106 ? -36.233 23.630 -3.452 1.00 73.19 106 ASN A O 1
ATOM 808 N N . ARG A 1 107 ? -37.848 25.081 -2.846 1.00 70.56 107 ARG A N 1
ATOM 809 C CA . ARG A 1 107 ? -37.074 25.796 -1.809 1.00 70.56 107 ARG A CA 1
ATOM 810 C C . ARG A 1 107 ? -36.477 24.838 -0.772 1.00 70.56 107 ARG A C 1
ATOM 812 O O . ARG A 1 107 ? -35.356 25.044 -0.318 1.00 70.56 107 ARG A O 1
ATOM 819 N N . ARG A 1 108 ? -37.181 23.744 -0.442 1.00 72.94 108 ARG A N 1
ATOM 820 C CA . ARG A 1 108 ? -36.657 22.678 0.435 1.00 72.94 108 ARG A CA 1
ATOM 821 C C . ARG A 1 108 ? -35.499 21.898 -0.193 1.00 72.94 108 ARG A C 1
ATOM 823 O O . ARG A 1 108 ? -34.619 21.457 0.538 1.00 72.94 108 ARG A O 1
ATOM 830 N N . GLY A 1 109 ? -35.494 21.720 -1.513 1.00 71.56 109 GLY A N 1
ATOM 831 C CA . GLY A 1 109 ? -34.415 21.051 -2.245 1.00 71.56 109 GLY A CA 1
ATOM 832 C C . GLY A 1 109 ? -33.133 21.877 -2.223 1.00 71.56 109 GLY A C 1
ATOM 833 O O . GLY A 1 109 ? -32.090 21.366 -1.820 1.00 71.56 109 GLY A O 1
ATOM 834 N N . PHE A 1 110 ? -33.249 23.174 -2.524 1.00 75.56 110 PHE A N 1
ATOM 835 C CA . PHE A 1 110 ? -32.138 24.120 -2.423 1.00 75.56 110 PHE A CA 1
ATOM 836 C C . PHE A 1 110 ? -31.591 24.199 -0.990 1.00 75.56 110 PHE A C 1
ATOM 838 O O . PHE A 1 110 ? -30.402 24.003 -0.776 1.00 75.56 110 PHE A O 1
ATOM 845 N N . PHE A 1 111 ? -32.451 24.366 0.022 1.00 78.19 111 PHE A N 1
ATOM 846 C CA . PHE A 1 111 ? -32.007 24.470 1.420 1.00 78.19 111 PHE A CA 1
ATOM 847 C C . PHE A 1 111 ? -31.307 23.194 1.919 1.00 78.19 111 PHE A C 1
ATOM 849 O O . PHE A 1 111 ? -30.289 23.276 2.603 1.00 78.19 111 PHE A O 1
ATOM 856 N N . ARG A 1 112 ? -31.793 22.002 1.537 1.00 76.00 112 ARG A N 1
ATOM 857 C CA . ARG A 1 112 ? -31.133 20.722 1.862 1.00 76.00 112 ARG A CA 1
ATOM 858 C C . ARG A 1 112 ? -29.792 20.564 1.157 1.00 76.00 112 ARG A C 1
ATOM 860 O O . ARG A 1 112 ? -28.864 20.039 1.765 1.00 76.00 112 ARG A O 1
ATOM 867 N N . GLN A 1 113 ? -29.675 21.003 -0.094 1.00 77.50 113 GLN A N 1
ATOM 868 C CA . GLN A 1 113 ? -28.404 20.970 -0.814 1.00 77.50 113 GLN A CA 1
ATOM 869 C C . GLN A 1 113 ? -27.396 21.947 -0.204 1.00 77.50 113 GLN A C 1
ATOM 871 O O . GLN A 1 113 ? -26.258 21.549 0.041 1.00 77.50 113 GLN A O 1
ATOM 876 N N . THR A 1 114 ? -27.817 23.169 0.128 1.00 78.06 114 THR A N 1
ATOM 877 C CA . THR A 1 114 ? -26.965 24.197 0.743 1.00 78.06 114 THR A CA 1
ATOM 878 C C . THR A 1 114 ? -26.523 23.801 2.151 1.00 78.06 114 THR A C 1
ATOM 880 O O . THR A 1 114 ? -25.324 23.790 2.422 1.00 78.06 114 THR A O 1
ATOM 883 N N . ILE A 1 115 ? -27.447 23.371 3.023 1.00 82.69 115 ILE A N 1
ATOM 884 C CA . ILE A 1 115 ? -27.099 22.834 4.352 1.00 82.69 115 ILE A CA 1
ATOM 885 C C . ILE A 1 115 ? -26.221 21.594 4.217 1.00 82.69 115 ILE A C 1
ATOM 887 O O . ILE A 1 115 ? -25.226 21.476 4.920 1.00 82.69 115 ILE A O 1
ATOM 891 N N . GLY A 1 116 ? -26.542 20.677 3.303 1.00 78.25 116 GLY A N 1
ATOM 892 C CA . GLY A 1 116 ? -25.742 19.474 3.085 1.00 78.25 116 GLY A CA 1
ATOM 893 C C . GLY A 1 116 ? -24.310 19.793 2.651 1.00 78.25 116 GLY A C 1
ATOM 894 O O . GLY A 1 116 ? -23.375 19.123 3.085 1.00 78.25 116 GLY A O 1
ATOM 895 N N . ARG A 1 117 ? -24.119 20.835 1.833 1.00 77.69 117 ARG A N 1
ATOM 896 C CA . ARG A 1 117 ? -22.791 21.325 1.441 1.00 77.69 117 ARG A CA 1
ATOM 897 C C . ARG A 1 117 ? -22.058 21.929 2.638 1.00 77.69 117 ARG A C 1
ATOM 899 O O . ARG A 1 117 ? -20.920 21.543 2.882 1.00 77.69 117 ARG A O 1
ATOM 906 N N . LEU A 1 118 ? -22.739 22.763 3.426 1.00 81.81 118 LEU A N 1
ATOM 907 C CA . LEU A 1 118 ? -22.189 23.377 4.637 1.00 81.81 118 LEU A CA 1
ATOM 908 C C . LEU A 1 118 ? -21.766 22.324 5.676 1.00 81.81 118 LEU A C 1
ATOM 910 O O . LEU A 1 118 ? -20.671 22.400 6.219 1.00 81.81 118 LEU A O 1
ATOM 914 N N . VAL A 1 119 ? -22.596 21.305 5.915 1.00 81.25 119 VAL A N 1
ATOM 915 C CA . VAL A 1 119 ? -22.302 20.203 6.848 1.00 81.25 119 VAL A CA 1
ATOM 916 C C . VAL A 1 119 ? -21.087 19.400 6.387 1.00 81.25 119 VAL A C 1
ATOM 918 O O . VAL A 1 119 ? -20.209 19.122 7.200 1.00 81.25 119 VAL A O 1
ATOM 921 N N . ARG A 1 120 ? -20.994 19.060 5.093 1.00 72.88 120 ARG A N 1
ATOM 922 C CA . ARG A 1 120 ? -19.813 18.371 4.539 1.00 72.88 120 ARG A CA 1
ATOM 923 C C . ARG A 1 120 ? -18.545 19.202 4.698 1.00 72.88 120 ARG A C 1
ATOM 925 O O . ARG A 1 120 ? -17.501 18.662 5.047 1.00 72.88 120 ARG A O 1
ATOM 932 N N . GLU A 1 121 ? -18.639 20.505 4.470 1.00 73.75 121 GLU A N 1
ATOM 933 C CA . GLU A 1 121 ? -17.492 21.398 4.584 1.00 73.75 121 GLU A CA 1
ATOM 934 C C . GLU A 1 121 ? -17.044 21.583 6.040 1.00 73.75 121 GLU A C 1
ATOM 936 O O . GLU A 1 121 ? -15.850 21.522 6.333 1.00 73.75 121 GLU A O 1
ATOM 941 N N . VAL A 1 122 ? -17.985 21.715 6.978 1.00 77.00 122 VAL A N 1
ATOM 942 C CA . VAL A 1 122 ? -17.689 21.746 8.418 1.00 77.00 122 VAL A CA 1
ATOM 943 C C . VAL A 1 122 ? -17.082 20.420 8.886 1.00 77.00 122 VAL A C 1
ATOM 945 O O . VAL A 1 122 ? -16.107 20.443 9.637 1.00 77.00 122 VAL A O 1
ATOM 948 N N . ALA A 1 123 ? -17.588 19.273 8.423 1.00 72.81 123 ALA A N 1
ATOM 949 C CA . ALA A 1 123 ? -17.016 17.961 8.732 1.00 72.81 123 ALA A CA 1
ATOM 950 C C . ALA A 1 123 ? -15.563 17.843 8.240 1.00 72.81 123 ALA A C 1
ATOM 952 O O . ALA A 1 123 ? -14.673 17.552 9.039 1.00 72.81 123 ALA A O 1
ATOM 953 N N . ALA A 1 124 ? -15.297 18.187 6.976 1.00 68.38 124 ALA A N 1
ATOM 954 C CA . ALA A 1 124 ? -13.949 18.169 6.408 1.00 68.38 124 ALA A CA 1
ATOM 955 C C . ALA A 1 124 ? -12.977 19.101 7.160 1.00 68.38 124 ALA A C 1
ATOM 957 O O . ALA A 1 124 ? -11.843 18.720 7.455 1.00 68.38 124 ALA A O 1
ATOM 958 N N . ARG A 1 125 ? -13.421 20.312 7.533 1.00 65.12 125 ARG A N 1
ATOM 959 C CA . ARG A 1 125 ? -12.610 21.253 8.332 1.00 65.12 125 ARG A CA 1
ATOM 960 C C . ARG A 1 125 ? -12.357 20.752 9.754 1.00 65.12 125 ARG A C 1
ATOM 962 O O . ARG A 1 125 ? -11.296 21.016 10.316 1.00 65.12 125 ARG A O 1
ATOM 969 N N . THR A 1 126 ? -13.319 20.046 10.343 1.00 68.06 126 THR A N 1
ATOM 970 C CA . THR A 1 126 ? -13.190 19.487 11.695 1.00 68.06 126 THR A CA 1
ATOM 971 C C . THR A 1 126 ? -12.183 18.342 11.695 1.00 68.06 126 THR A C 1
ATOM 973 O O . THR A 1 126 ? -11.282 18.333 12.529 1.00 68.06 126 THR A O 1
ATOM 976 N N . GLU A 1 127 ? -12.242 17.444 10.710 1.00 64.38 127 GLU A N 1
ATOM 977 C CA . GLU A 1 127 ? -11.254 16.370 10.535 1.00 64.38 127 GLU A CA 1
ATOM 978 C C . GLU A 1 127 ? -9.817 16.905 10.448 1.00 64.38 127 GLU A C 1
ATOM 980 O O . GLU A 1 127 ? -8.929 16.395 11.129 1.00 64.38 127 GLU A O 1
ATOM 985 N N . GLN A 1 128 ? -9.591 17.974 9.676 1.00 61.84 128 GLN A N 1
ATOM 986 C CA . GLN A 1 128 ? -8.262 18.579 9.516 1.00 61.84 128 GLN A CA 1
ATOM 987 C C . GLN A 1 128 ? -7.687 19.160 10.816 1.00 61.84 128 GLN A C 1
ATOM 989 O O . GLN A 1 128 ? -6.476 19.124 11.018 1.00 61.84 128 GLN A O 1
ATOM 994 N N . ARG A 1 129 ? -8.532 19.693 11.706 1.00 60.88 129 ARG A N 1
ATOM 995 C CA . ARG A 1 129 ? -8.085 20.253 12.996 1.00 60.88 129 ARG A CA 1
ATOM 996 C C . ARG A 1 129 ? -7.841 19.181 14.053 1.00 60.88 129 ARG A C 1
ATOM 998 O O . ARG A 1 129 ? -7.015 19.373 14.937 1.00 60.88 129 ARG A O 1
ATOM 1005 N N . VAL A 1 130 ? -8.583 18.081 13.976 1.00 59.97 130 VAL A N 1
ATOM 1006 C CA . VAL A 1 130 ? -8.631 17.034 15.003 1.00 59.97 130 VAL A CA 1
ATOM 1007 C C . VAL A 1 130 ? -7.516 15.993 14.805 1.00 59.97 130 VAL A C 1
ATOM 1009 O O . VAL A 1 130 ? -6.981 15.483 15.788 1.00 59.97 130 VAL A O 1
ATOM 1012 N N . ALA A 1 131 ? -7.091 15.732 13.564 1.00 58.62 131 ALA A N 1
ATOM 1013 C CA . ALA A 1 131 ? -5.971 14.841 13.245 1.00 58.62 131 ALA A CA 1
ATOM 1014 C C . ALA A 1 131 ? -5.053 15.464 12.169 1.00 58.62 131 ALA A C 1
ATOM 1016 O O . ALA A 1 131 ? -5.166 15.130 10.988 1.00 58.62 131 ALA A O 1
ATOM 1017 N N . PRO A 1 132 ? -4.140 16.382 12.549 1.00 59.12 132 PRO A N 1
ATOM 1018 C CA . PRO A 1 132 ? -3.286 17.079 11.584 1.00 59.12 132 PRO A CA 1
ATOM 1019 C C . PRO A 1 132 ? -2.235 16.159 10.944 1.00 59.12 132 PRO A C 1
ATOM 1021 O O . PRO A 1 132 ? -1.831 16.386 9.806 1.00 59.12 132 PRO A O 1
ATOM 1024 N N . VAL A 1 133 ? -1.809 15.105 11.651 1.00 69.12 133 VAL A N 1
ATOM 1025 C CA . VAL A 1 133 ? -0.883 14.096 11.124 1.00 69.12 133 VAL A CA 1
ATOM 1026 C C . VAL A 1 133 ? -1.692 12.926 10.587 1.00 69.12 133 VAL A C 1
ATOM 1028 O O . VAL A 1 133 ? -2.299 12.173 11.349 1.00 69.12 133 VAL A O 1
ATOM 1031 N N . ARG A 1 134 ? -1.698 12.777 9.263 1.00 81.38 134 ARG A N 1
ATOM 1032 C CA . ARG A 1 134 ? -2.303 11.623 8.602 1.00 81.38 134 ARG A CA 1
ATOM 1033 C C . ARG A 1 134 ? -1.266 10.516 8.448 1.00 81.38 134 ARG A C 1
ATOM 1035 O O . ARG A 1 134 ? -0.111 10.771 8.116 1.00 81.38 134 ARG A O 1
ATOM 1042 N N . TYR A 1 135 ? -1.705 9.288 8.682 1.00 92.44 135 TYR A N 1
ATOM 1043 C CA . TYR A 1 135 ? -0.883 8.088 8.605 1.00 92.44 135 TYR A CA 1
ATOM 1044 C C . TYR A 1 135 ? -1.432 7.145 7.540 1.00 92.44 135 TYR A C 1
ATOM 1046 O O . TYR A 1 135 ? -2.642 7.108 7.315 1.00 92.44 135 TYR A O 1
ATOM 1054 N N . PHE A 1 136 ? -0.568 6.332 6.928 1.00 95.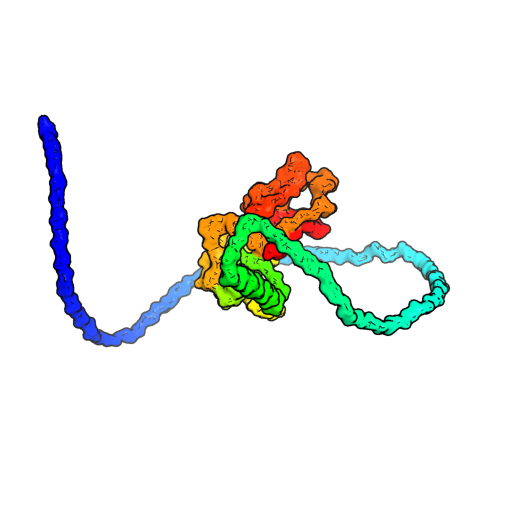75 136 PHE A N 1
ATOM 1055 C CA . PHE A 1 136 ? -1.032 5.243 6.072 1.00 95.75 136 PHE A CA 1
ATOM 1056 C C . PHE A 1 136 ? -1.739 4.214 6.948 1.00 95.75 136 PHE A C 1
ATOM 1058 O O . PHE A 1 136 ? -1.130 3.622 7.841 1.00 95.75 136 PHE A O 1
ATOM 1065 N N . ARG A 1 137 ? -3.041 4.028 6.744 1.00 96.50 137 ARG A N 1
ATOM 1066 C CA . ARG A 1 137 ? -3.815 3.077 7.541 1.00 96.50 137 ARG A CA 1
ATOM 1067 C C . ARG A 1 137 ? -3.668 1.655 6.990 1.00 96.50 137 ARG A C 1
ATOM 1069 O O . ARG A 1 137 ? -3.453 1.489 5.790 1.00 96.50 137 ARG A O 1
ATOM 1076 N N . PRO A 1 138 ? -3.768 0.621 7.850 1.00 97.31 138 PRO A N 1
ATOM 1077 C CA . PRO A 1 138 ? -3.821 -0.762 7.390 1.00 97.31 138 PRO A CA 1
ATOM 1078 C C . PRO A 1 138 ? -4.990 -0.993 6.417 1.00 97.31 138 PRO A C 1
ATOM 1080 O O . PRO A 1 138 ? -5.963 -0.232 6.436 1.00 97.31 138 PRO A O 1
ATOM 1083 N N . PRO A 1 139 ? -4.938 -2.056 5.597 1.00 96.75 139 PRO A N 1
ATOM 1084 C CA . PRO A 1 139 ? -5.992 -2.333 4.631 1.00 96.75 139 PRO A CA 1
ATOM 1085 C C . PRO A 1 139 ? -7.336 -2.547 5.336 1.00 96.75 139 PRO A C 1
ATOM 1087 O O . PRO A 1 139 ? -7.409 -3.174 6.396 1.00 96.75 139 PRO A O 1
ATOM 1090 N N . GLY A 1 140 ? -8.392 -2.005 4.732 1.00 96.19 140 GLY A N 1
ATOM 1091 C CA . GLY A 1 140 ? -9.757 -2.091 5.245 1.00 96.19 140 GLY A CA 1
ATOM 1092 C C . GLY A 1 140 ? -10.117 -1.023 6.275 1.00 96.19 140 GLY A C 1
ATOM 1093 O O . GLY A 1 140 ? -11.206 -1.079 6.837 1.00 96.19 140 GLY A O 1
ATOM 1094 N N . ALA A 1 141 ? -9.234 -0.067 6.565 1.00 97.25 141 ALA A N 1
ATOM 1095 C CA . ALA A 1 141 ? -9.545 0.986 7.522 1.00 97.25 141 ALA A CA 1
ATOM 1096 C C . ALA A 1 141 ? -10.770 1.809 7.111 1.00 97.25 141 ALA A C 1
ATOM 1098 O O . ALA A 1 141 ? -10.915 2.222 5.961 1.00 97.25 141 ALA A O 1
ATOM 1099 N N . LEU A 1 142 ? -11.630 2.079 8.093 1.00 96.31 142 LEU A N 1
ATOM 1100 C CA . LEU A 1 142 ? -12.673 3.091 7.969 1.00 96.31 142 LEU A CA 1
ATOM 1101 C C . LEU A 1 142 ? -12.064 4.471 7.643 1.00 96.31 142 LEU A C 1
ATOM 1103 O O . LEU A 1 142 ? -10.882 4.705 7.916 1.00 96.31 142 LEU A O 1
ATOM 1107 N N . PRO A 1 143 ? -12.873 5.424 7.140 1.00 93.19 143 PRO A N 1
ATOM 1108 C CA . PRO A 1 143 ? -12.462 6.821 7.058 1.00 93.19 143 PRO A CA 1
ATOM 1109 C C . PRO A 1 143 ? -11.908 7.310 8.397 1.00 93.19 143 PRO A C 1
ATOM 1111 O O . PRO A 1 143 ? -12.417 6.919 9.448 1.00 93.19 143 PRO A O 1
ATOM 1114 N N . GLU A 1 144 ? -10.888 8.170 8.354 1.00 92.25 144 GLU A N 1
ATOM 1115 C CA . GLU A 1 144 ? -10.017 8.486 9.497 1.00 92.25 144 GLU A CA 1
ATOM 1116 C C . GLU A 1 144 ? -10.779 8.727 10.809 1.00 92.25 144 GLU A C 1
ATOM 1118 O O . GLU A 1 144 ? -10.476 8.102 11.821 1.00 92.25 144 GLU A O 1
ATOM 1123 N N . LEU A 1 145 ? -11.822 9.562 10.798 1.00 92.25 145 LEU A N 1
ATOM 1124 C CA . LEU A 1 145 ? -12.601 9.844 12.005 1.00 92.25 145 LEU A CA 1
ATOM 1125 C C . LEU A 1 145 ? -13.331 8.601 12.545 1.00 92.25 145 LEU A C 1
ATOM 1127 O O . LEU A 1 145 ? -13.311 8.338 13.748 1.00 92.25 145 LEU A O 1
ATOM 1131 N N . GLY A 1 146 ? -13.945 7.814 11.658 1.00 95.00 146 GLY A N 1
ATOM 1132 C CA . GLY A 1 146 ? -14.605 6.557 12.015 1.00 95.00 146 GLY A CA 1
ATOM 1133 C C . GLY A 1 146 ? -13.612 5.507 12.509 1.00 95.00 146 GLY A C 1
ATOM 1134 O O . GLY A 1 146 ? -13.876 4.819 13.493 1.00 95.00 146 GLY A O 1
ATOM 1135 N N . PHE A 1 147 ? -12.435 5.434 11.889 1.00 96.94 147 PHE A N 1
ATOM 1136 C CA . PHE A 1 147 ? -11.350 4.562 12.325 1.00 96.94 147 PHE A CA 1
ATOM 1137 C C . PHE A 1 147 ? -10.853 4.934 13.726 1.00 96.94 147 PHE A C 1
ATOM 1139 O O . PHE A 1 147 ? -10.754 4.061 14.588 1.00 96.94 147 PHE A O 1
ATOM 1146 N N . LEU A 1 148 ? -10.580 6.217 13.987 1.00 95.62 148 LEU A N 1
ATOM 1147 C CA . LEU A 1 148 ? -10.122 6.697 15.295 1.00 95.62 148 LEU A CA 1
ATOM 1148 C C . LEU A 1 148 ? -11.155 6.445 16.402 1.00 95.62 148 LEU A C 1
ATOM 1150 O O . LEU A 1 148 ? -10.771 6.134 17.531 1.00 95.62 148 LEU A O 1
ATOM 1154 N N . ALA A 1 149 ? -12.447 6.546 16.076 1.00 96.25 149 ALA A N 1
ATOM 1155 C CA . ALA A 1 149 ? -13.540 6.258 17.000 1.00 96.25 149 ALA A CA 1
ATOM 1156 C C . ALA A 1 149 ? -13.706 4.752 17.275 1.00 96.25 149 ALA A C 1
ATOM 1158 O O . ALA A 1 149 ? -13.929 4.356 18.418 1.00 96.25 149 ALA A O 1
ATOM 1159 N N . ALA A 1 150 ? -13.582 3.906 16.250 1.00 98.00 150 ALA A N 1
ATOM 1160 C CA . ALA A 1 150 ? -13.777 2.460 16.369 1.00 98.00 150 ALA A CA 1
ATOM 1161 C C . ALA A 1 150 ? -12.535 1.714 16.891 1.00 98.00 150 ALA A C 1
ATOM 1163 O O . ALA A 1 150 ? -12.647 0.617 17.447 1.00 98.00 150 ALA A O 1
ATOM 1164 N N . CYS A 1 151 ? -11.329 2.250 16.691 1.00 98.19 151 CYS A N 1
ATOM 1165 C CA . CYS A 1 151 ? -10.091 1.569 17.053 1.00 98.19 151 CYS A CA 1
ATOM 1166 C C . CYS A 1 151 ? -9.854 1.590 18.571 1.00 98.19 151 CYS A C 1
ATOM 1168 O O . CYS A 1 151 ? -9.565 2.622 19.176 1.00 98.19 151 CYS A O 1
ATOM 1170 N N . THR A 1 152 ? -9.849 0.408 19.186 1.00 98.00 152 THR A N 1
ATOM 1171 C CA . THR A 1 152 ? -9.549 0.232 20.619 1.00 98.00 152 THR A CA 1
ATOM 1172 C C . THR A 1 152 ? -8.059 0.158 20.935 1.00 98.00 152 THR A C 1
ATOM 1174 O O . THR A 1 152 ? -7.694 -0.001 22.095 1.00 98.00 152 THR A O 1
ATOM 1177 N N . ARG A 1 153 ? -7.179 0.267 19.926 1.00 97.94 153 ARG A N 1
ATOM 1178 C CA . ARG A 1 153 ? -5.710 0.179 20.079 1.00 97.94 153 ARG A CA 1
ATOM 1179 C C . ARG A 1 153 ? -5.236 -1.160 20.672 1.00 97.94 153 ARG A C 1
ATOM 1181 O O . ARG A 1 153 ? -4.149 -1.246 21.236 1.00 97.94 153 ARG A O 1
ATOM 1188 N N . CYS A 1 154 ? -6.035 -2.218 20.510 1.00 98.19 154 CYS A N 1
ATOM 1189 C CA . CYS A 1 154 ? -5.769 -3.539 21.086 1.00 98.19 154 CYS A CA 1
ATOM 1190 C C . CYS A 1 154 ? -4.515 -4.233 20.528 1.00 98.19 154 CYS A C 1
ATOM 1192 O O . CYS A 1 154 ? -3.932 -5.058 21.216 1.00 98.19 154 CYS A O 1
ATOM 1194 N N . GLY A 1 155 ? -4.088 -3.898 19.305 1.00 98.06 155 GLY A N 1
ATOM 1195 C CA . GLY A 1 155 ? -2.900 -4.484 18.675 1.00 98.06 155 GLY A CA 1
ATOM 1196 C C . GLY A 1 155 ? -3.136 -5.790 17.912 1.00 98.06 155 GLY A C 1
ATOM 1197 O O . GLY A 1 155 ? -2.229 -6.227 17.220 1.00 98.06 155 GLY A O 1
ATOM 1198 N N . ALA A 1 156 ? -4.350 -6.352 17.909 1.00 98.56 156 ALA A N 1
ATOM 1199 C CA . ALA A 1 156 ? -4.624 -7.636 17.250 1.00 98.56 156 ALA A CA 1
ATOM 1200 C C . ALA A 1 156 ? -4.201 -7.682 15.766 1.00 98.56 156 ALA A C 1
ATOM 1202 O O . ALA A 1 156 ? -3.668 -8.682 15.302 1.00 98.56 156 ALA A O 1
ATOM 1203 N N . CYS A 1 157 ? -4.386 -6.585 15.020 1.00 98.62 157 CYS A N 1
ATOM 1204 C CA . CYS A 1 157 ? -3.946 -6.493 13.624 1.00 98.62 157 CYS A CA 1
ATOM 1205 C C . CYS A 1 157 ? -2.414 -6.477 13.453 1.00 98.62 157 CYS A C 1
ATOM 1207 O O . CYS A 1 157 ? -1.924 -6.929 12.421 1.00 98.62 157 CYS A O 1
ATOM 1209 N N . ILE A 1 158 ? -1.675 -5.969 14.446 1.00 98.56 158 ILE A N 1
ATOM 1210 C CA . ILE A 1 158 ? -0.207 -5.931 14.464 1.00 98.56 158 ILE A CA 1
ATOM 1211 C C . ILE A 1 158 ? 0.328 -7.349 14.654 1.00 98.56 158 ILE A C 1
ATOM 1213 O O . ILE A 1 158 ? 1.175 -7.791 13.880 1.00 98.56 158 ILE A O 1
ATOM 1217 N N . ASP A 1 159 ? -0.222 -8.074 15.628 1.00 98.56 159 ASP A N 1
ATOM 1218 C CA . ASP A 1 159 ? 0.245 -9.411 16.007 1.00 98.56 159 ASP A CA 1
ATOM 1219 C C . ASP A 1 159 ? 0.080 -10.437 14.876 1.00 98.56 159 ASP A C 1
ATOM 1221 O O . ASP A 1 159 ? 0.910 -11.329 14.711 1.00 98.56 159 ASP A O 1
ATOM 1225 N N . VAL A 1 160 ? -0.975 -10.300 14.066 1.00 98.62 160 VAL A N 1
ATOM 1226 C CA . VAL A 1 160 ? -1.267 -11.215 12.948 1.00 98.62 160 VAL A CA 1
ATOM 1227 C C . VAL A 1 160 ? -0.618 -10.804 11.623 1.00 98.62 160 VAL A C 1
ATOM 1229 O O . VAL A 1 160 ? -0.793 -11.500 10.622 1.00 98.62 160 VAL A O 1
ATOM 1232 N N . CYS A 1 161 ? 0.084 -9.667 11.561 1.00 98.62 161 CYS A N 1
ATOM 1233 C CA . CYS A 1 161 ? 0.727 -9.213 10.331 1.00 98.62 161 CYS A CA 1
ATOM 1234 C C . CYS A 1 161 ? 2.003 -10.034 10.068 1.00 98.62 161 CYS A C 1
ATOM 1236 O O . CYS A 1 161 ? 2.982 -9.864 10.795 1.00 98.62 161 CYS A O 1
ATOM 1238 N N . PRO A 1 162 ? 2.057 -10.868 9.011 1.00 98.00 162 PRO A N 1
ATOM 1239 C CA . PRO A 1 162 ? 3.166 -11.807 8.817 1.00 98.00 162 PRO A CA 1
ATOM 1240 C C . PRO A 1 162 ? 4.500 -11.127 8.482 1.00 98.00 162 PRO A C 1
ATOM 1242 O O . PRO A 1 162 ? 5.556 -11.716 8.675 1.00 98.00 162 PRO A O 1
ATOM 1245 N N . VAL A 1 163 ? 4.450 -9.894 7.972 1.00 97.81 163 VAL A N 1
ATOM 1246 C CA . VAL A 1 163 ? 5.631 -9.098 7.595 1.00 97.81 163 VAL A CA 1
ATOM 1247 C C . VAL A 1 163 ? 5.897 -7.941 8.556 1.00 97.81 163 VAL A C 1
ATOM 1249 O O . VAL A 1 163 ? 6.754 -7.108 8.283 1.00 97.81 163 VAL A O 1
ATOM 1252 N N . HIS A 1 164 ? 5.146 -7.856 9.660 1.00 97.75 164 HIS A N 1
ATOM 1253 C CA . HIS A 1 164 ? 5.268 -6.791 10.660 1.00 97.75 164 HIS A CA 1
ATOM 1254 C C . HIS A 1 164 ? 5.242 -5.366 10.068 1.00 97.75 164 HIS A C 1
ATOM 1256 O O . HIS A 1 164 ? 5.916 -4.466 10.557 1.00 97.75 164 HIS A O 1
ATOM 1262 N N . ALA A 1 165 ? 4.444 -5.152 9.015 1.00 98.19 165 ALA A N 1
ATOM 1263 C CA . ALA A 1 165 ? 4.296 -3.843 8.371 1.00 98.19 165 ALA A CA 1
ATOM 1264 C C . ALA A 1 165 ? 3.464 -2.851 9.198 1.00 98.19 165 ALA A C 1
ATOM 1266 O O . ALA A 1 165 ? 3.538 -1.646 8.976 1.00 98.19 165 ALA A O 1
ATOM 1267 N N . ILE A 1 166 ? 2.644 -3.353 10.127 1.00 98.50 166 ILE A N 1
ATOM 1268 C CA . ILE A 1 166 ? 1.757 -2.531 10.949 1.00 98.50 166 ILE A CA 1
ATOM 1269 C C . ILE A 1 166 ? 2.450 -2.212 12.270 1.00 98.50 166 ILE A C 1
ATOM 1271 O O . ILE A 1 166 ? 2.794 -3.114 13.030 1.00 98.50 166 ILE A O 1
ATOM 1275 N N . ILE A 1 167 ? 2.581 -0.925 12.571 1.00 97.94 167 ILE A N 1
ATOM 1276 C CA . ILE A 1 167 ? 3.189 -0.406 13.796 1.00 97.94 167 ILE A CA 1
ATOM 1277 C C . ILE A 1 167 ? 2.245 0.568 14.508 1.00 97.94 167 ILE A C 1
ATOM 1279 O O . ILE A 1 167 ? 1.281 1.083 13.934 1.00 97.94 167 ILE A O 1
ATOM 1283 N N . LYS A 1 168 ? 2.489 0.819 15.797 1.00 97.62 168 LYS A N 1
ATOM 1284 C CA . LYS A 1 168 ? 1.698 1.786 16.572 1.00 97.62 168 LYS A CA 1
ATOM 1285 C C . LYS A 1 168 ? 2.154 3.204 16.265 1.00 97.62 168 LYS A C 1
ATOM 1287 O O . LYS A 1 168 ? 3.345 3.490 16.302 1.00 97.62 168 LYS A O 1
ATOM 1292 N N . ALA A 1 169 ? 1.198 4.090 16.018 1.00 96.50 169 ALA A N 1
ATOM 1293 C CA . ALA A 1 169 ? 1.470 5.513 15.916 1.00 96.50 169 ALA A CA 1
ATOM 1294 C C . ALA A 1 169 ? 2.049 6.036 17.246 1.00 96.50 169 ALA A C 1
ATOM 1296 O O . ALA A 1 169 ? 1.601 5.604 18.321 1.00 96.50 169 ALA A O 1
ATOM 1297 N N . PRO A 1 170 ? 3.037 6.945 17.191 1.00 94.38 170 PRO A N 1
ATOM 1298 C CA . PRO A 1 170 ? 3.754 7.410 18.371 1.00 94.38 170 PRO A CA 1
ATOM 1299 C C . PRO A 1 170 ? 2.841 8.199 19.324 1.00 94.38 170 PRO A C 1
ATOM 1301 O O . PRO A 1 170 ? 1.794 8.698 18.910 1.00 94.38 170 PRO A O 1
ATOM 1304 N N . PRO A 1 171 ? 3.235 8.389 20.597 1.00 92.62 171 PRO A N 1
ATOM 1305 C CA . PRO A 1 171 ? 2.483 9.221 21.542 1.00 92.62 171 PRO A CA 1
ATOM 1306 C C . PRO A 1 171 ? 2.265 10.665 21.063 1.00 92.62 171 PRO A C 1
ATOM 1308 O O . PRO A 1 171 ? 1.272 11.291 21.418 1.00 92.62 171 PRO A O 1
ATOM 1311 N N . SER A 1 172 ? 3.164 11.183 20.219 1.00 89.81 172 SER A N 1
ATOM 1312 C CA . SER A 1 172 ? 3.063 12.508 19.597 1.00 89.81 172 SER A CA 1
ATOM 1313 C C . SER A 1 172 ? 1.982 12.614 18.512 1.00 89.81 172 SER A C 1
ATOM 1315 O O . SER A 1 172 ? 1.690 13.715 18.058 1.00 89.81 172 SER A O 1
ATOM 1317 N N . ALA A 1 173 ? 1.351 11.505 18.114 1.00 90.19 173 ALA A N 1
ATOM 1318 C CA . ALA A 1 173 ? 0.337 11.452 17.058 1.00 90.19 173 ALA A CA 1
ATOM 1319 C C . ALA A 1 173 ? -1.045 12.009 17.470 1.00 90.19 173 ALA A C 1
ATOM 1321 O O . ALA A 1 173 ? -2.031 11.825 16.753 1.00 90.19 173 ALA A O 1
ATOM 1322 N N . GLY A 1 174 ? -1.159 12.642 18.642 1.00 90.69 174 GLY A N 1
ATOM 1323 C CA . GLY A 1 174 ? -2.421 13.178 19.152 1.00 90.69 174 GLY A CA 1
ATOM 1324 C C . GLY A 1 174 ? -3.486 12.088 19.289 1.00 90.69 174 GLY A C 1
ATOM 1325 O O . GLY A 1 174 ? -3.249 11.048 19.899 1.00 90.69 174 GLY A O 1
ATOM 1326 N N . LEU A 1 175 ? -4.662 12.290 18.690 1.00 90.88 175 LEU A N 1
ATOM 1327 C CA . LEU A 1 175 ? -5.761 11.315 18.752 1.00 90.88 175 LEU A CA 1
ATOM 1328 C C . LEU A 1 175 ? -5.445 9.980 18.066 1.00 90.88 175 LEU A C 1
ATOM 1330 O O . LEU A 1 175 ? -6.000 8.941 18.443 1.00 90.88 175 LEU A O 1
ATOM 1334 N N . ALA A 1 176 ? -4.521 9.993 17.104 1.00 93.81 176 ALA A N 1
ATOM 1335 C CA . ALA A 1 176 ? -4.032 8.789 16.456 1.00 93.81 176 ALA A CA 1
ATOM 1336 C C . ALA A 1 176 ? -3.028 8.013 17.323 1.00 93.81 176 ALA A C 1
ATOM 1338 O O . ALA A 1 176 ? -2.684 6.892 16.957 1.00 93.81 176 ALA A O 1
ATOM 1339 N N . ALA A 1 177 ? -2.581 8.528 18.473 1.00 95.31 177 ALA A N 1
ATOM 1340 C CA . ALA A 1 177 ? -1.612 7.839 19.323 1.00 95.31 177 ALA A CA 1
ATOM 1341 C C . ALA A 1 177 ? -2.051 6.405 19.664 1.00 95.31 177 ALA A C 1
ATOM 1343 O O . ALA A 1 177 ? -3.202 6.139 20.036 1.00 95.31 177 ALA A O 1
ATOM 1344 N N . GLY A 1 178 ? -1.123 5.461 19.492 1.00 96.62 178 GLY A N 1
ATOM 1345 C CA . GLY A 1 178 ? -1.339 4.034 19.735 1.00 96.62 178 GLY A CA 1
ATOM 1346 C C . GLY A 1 178 ? -2.214 3.315 18.703 1.00 96.62 178 GLY A C 1
ATOM 1347 O O . GLY A 1 178 ? -2.365 2.096 18.797 1.00 96.62 178 GLY A O 1
ATOM 1348 N N . THR A 1 179 ? -2.785 4.020 17.723 1.00 97.81 179 THR A N 1
ATOM 1349 C CA . THR A 1 179 ? -3.535 3.387 16.627 1.00 97.81 179 THR A CA 1
ATOM 1350 C C . THR A 1 179 ? -2.581 2.748 15.611 1.00 97.81 179 THR A C 1
ATOM 1352 O O . THR A 1 179 ? -1.442 3.202 15.474 1.00 97.81 179 THR A O 1
ATOM 1355 N N . PRO A 1 180 ? -2.994 1.676 14.912 1.00 98.12 180 PRO A N 1
ATOM 1356 C CA . PRO A 1 180 ? -2.137 1.026 13.933 1.00 98.12 180 PRO A CA 1
ATOM 1357 C C . PRO A 1 180 ? -1.984 1.879 12.667 1.00 98.12 180 PRO A C 1
ATOM 1359 O O . PRO A 1 180 ? -2.945 2.491 12.185 1.00 98.12 180 PRO A O 1
ATOM 1362 N N . HIS A 1 181 ? -0.773 1.887 12.122 1.00 97.50 181 HIS A N 1
ATOM 1363 C CA . HIS A 1 181 ? -0.425 2.516 10.855 1.00 97.50 181 HIS A CA 1
ATOM 1364 C C . HIS A 1 181 ? 0.701 1.759 10.142 1.00 97.50 181 HIS A C 1
ATOM 1366 O O . HIS A 1 181 ? 1.289 0.836 10.705 1.00 97.50 181 HIS A O 1
ATOM 1372 N N . LEU A 1 182 ? 0.964 2.148 8.900 1.00 97.25 182 LEU A N 1
ATOM 1373 C CA . LEU A 1 182 ? 2.015 1.634 8.036 1.00 97.25 182 LEU A CA 1
ATOM 1374 C C . LEU A 1 182 ? 3.056 2.726 7.769 1.00 97.25 182 LEU A C 1
ATOM 1376 O O . LEU A 1 182 ? 2.723 3.909 7.666 1.00 97.25 182 LEU A O 1
ATOM 1380 N N . GLU A 1 183 ? 4.290 2.296 7.530 1.00 95.81 183 GLU A N 1
ATOM 1381 C CA . GLU A 1 183 ? 5.345 3.098 6.909 1.00 95.81 183 GLU A CA 1
ATOM 1382 C C . GLU A 1 183 ? 5.783 2.393 5.616 1.00 95.81 183 GLU A C 1
ATOM 1384 O O . GLU A 1 183 ? 6.758 1.636 5.619 1.00 95.81 183 GLU A O 1
ATOM 1389 N N . PRO A 1 184 ? 5.063 2.593 4.493 1.00 94.50 184 PRO A N 1
ATOM 1390 C CA . PRO A 1 184 ? 5.243 1.776 3.289 1.00 94.50 184 PRO A CA 1
ATOM 1391 C C . PRO A 1 184 ? 6.636 1.861 2.652 1.00 94.50 184 PRO A C 1
ATOM 1393 O O . PRO A 1 184 ? 7.003 0.981 1.882 1.00 94.50 184 PRO A O 1
ATOM 1396 N N . ALA A 1 185 ? 7.395 2.919 2.953 1.00 91.00 185 ALA A N 1
ATOM 1397 C CA . ALA A 1 185 ? 8.776 3.090 2.506 1.00 91.00 185 ALA A CA 1
ATOM 1398 C C . ALA A 1 185 ? 9.798 2.308 3.357 1.00 91.00 185 ALA A C 1
ATOM 1400 O O . ALA A 1 185 ? 10.919 2.101 2.903 1.00 91.00 185 ALA A O 1
ATOM 1401 N N . VAL A 1 186 ? 9.425 1.884 4.571 1.00 93.62 186 VAL A N 1
ATOM 1402 C CA . VAL A 1 186 ? 10.280 1.125 5.500 1.00 93.62 186 VAL A CA 1
ATOM 1403 C C . VAL A 1 186 ? 9.933 -0.360 5.446 1.00 93.62 186 VAL A C 1
ATOM 1405 O O . VAL A 1 186 ? 10.795 -1.191 5.172 1.00 93.62 186 VAL A O 1
ATOM 1408 N N . GLN A 1 187 ? 8.662 -0.700 5.669 1.00 97.12 187 GLN A N 1
ATOM 1409 C CA . GLN A 1 187 ? 8.145 -2.061 5.559 1.00 97.12 187 GLN A CA 1
ATOM 1410 C C . GLN A 1 187 ? 6.789 -2.022 4.854 1.00 97.12 187 GLN A C 1
ATOM 1412 O O . GLN A 1 187 ? 5.791 -1.541 5.394 1.00 97.12 187 GLN A O 1
ATOM 1417 N N . ALA A 1 188 ? 6.764 -2.530 3.626 1.00 97.62 188 ALA A N 1
ATOM 1418 C CA . ALA A 1 188 ? 5.579 -2.510 2.786 1.00 97.62 188 ALA A CA 1
ATOM 1419 C C . ALA A 1 188 ? 4.551 -3.565 3.220 1.00 97.62 188 ALA A C 1
ATOM 1421 O O . ALA A 1 188 ? 4.883 -4.660 3.679 1.00 97.62 188 ALA A O 1
ATOM 1422 N N . CYS A 1 189 ? 3.270 -3.269 3.000 1.00 98.00 189 CYS A N 1
ATOM 1423 C CA . CYS A 1 189 ? 2.236 -4.293 3.084 1.00 98.00 189 CYS A CA 1
ATOM 1424 C C . CYS A 1 189 ? 2.391 -5.254 1.896 1.00 98.00 189 CYS A C 1
ATOM 1426 O O . CYS A 1 189 ? 2.400 -4.819 0.751 1.00 98.00 189 CYS A O 1
ATOM 1428 N N . VAL A 1 190 ? 2.448 -6.564 2.136 1.00 97.56 190 VAL A N 1
ATOM 1429 C CA . VAL A 1 190 ? 2.605 -7.563 1.056 1.00 97.56 190 VAL A CA 1
ATOM 1430 C C . VAL A 1 190 ? 1.285 -8.043 0.449 1.00 97.56 190 VAL A C 1
ATOM 1432 O O . VAL A 1 190 ? 1.260 -9.059 -0.233 1.00 97.56 190 VAL A O 1
ATOM 1435 N N . VAL A 1 191 ? 0.183 -7.327 0.700 1.00 97.88 191 VAL A N 1
ATOM 1436 C CA . VAL A 1 191 ? -1.133 -7.601 0.096 1.00 97.88 191 VAL A CA 1
ATOM 1437 C C . VAL A 1 191 ? -1.557 -9.062 0.313 1.00 97.88 191 VAL A C 1
ATOM 1439 O O . VAL A 1 191 ? -1.820 -9.818 -0.617 1.00 97.88 191 VAL A O 1
ATOM 1442 N N . CYS A 1 192 ? -1.569 -9.495 1.579 1.00 98.00 192 CYS A N 1
ATOM 1443 C CA . CYS A 1 192 ? -1.940 -10.865 1.929 1.00 98.00 192 CYS A CA 1
ATOM 1444 C C . CYS A 1 192 ? -3.330 -11.197 1.344 1.00 98.00 192 CYS A C 1
ATOM 1446 O O . CYS A 1 192 ? -4.264 -10.440 1.630 1.00 98.00 192 CYS A O 1
ATOM 1448 N N . PRO A 1 193 ? -3.508 -12.316 0.607 1.00 94.88 193 PRO A N 1
ATOM 1449 C CA . PRO A 1 193 ? -4.786 -12.666 -0.038 1.00 94.88 193 PRO A CA 1
ATOM 1450 C C . PRO A 1 193 ? -5.971 -12.641 0.930 1.00 94.88 193 PRO A C 1
ATOM 1452 O O . PRO A 1 193 ? -7.089 -12.269 0.601 1.00 94.88 193 PRO A O 1
ATOM 1455 N N . ASP A 1 194 ? -5.650 -12.986 2.164 1.00 94.44 194 ASP A N 1
ATOM 1456 C CA . ASP A 1 194 ? -6.555 -13.253 3.252 1.00 94.44 194 ASP A CA 1
ATOM 1457 C C . ASP A 1 194 ? -6.788 -12.049 4.187 1.00 94.44 194 ASP A C 1
ATOM 1459 O O . ASP A 1 194 ? -7.652 -12.095 5.054 1.00 94.44 194 ASP A O 1
ATOM 1463 N N . MET A 1 195 ? -6.022 -10.960 4.056 1.00 97.44 195 MET A N 1
ATOM 1464 C CA . MET A 1 195 ? -6.120 -9.783 4.942 1.00 97.44 195 MET A CA 1
ATOM 1465 C C . MET A 1 195 ? -6.294 -10.141 6.441 1.00 97.44 195 MET A C 1
ATOM 1467 O O . MET A 1 195 ? -7.270 -9.727 7.080 1.00 97.44 195 MET A O 1
ATOM 1471 N N . PRO A 1 196 ? -5.359 -10.907 7.046 1.00 98.12 196 PRO A N 1
ATOM 1472 C CA . PRO A 1 196 ? -5.493 -11.361 8.432 1.00 98.12 196 PRO A CA 1
ATOM 1473 C C . PRO A 1 196 ? -5.652 -10.197 9.421 1.00 98.12 196 PRO A C 1
ATOM 1475 O O . PRO A 1 196 ? -6.381 -10.322 10.400 1.00 98.12 196 PRO A O 1
ATOM 1478 N N . CYS A 1 197 ? -5.046 -9.042 9.134 1.00 98.38 197 CYS A N 1
ATOM 1479 C CA . CYS A 1 197 ? -5.180 -7.822 9.928 1.00 98.38 197 CYS A CA 1
ATOM 1480 C C . CYS A 1 197 ? -6.624 -7.299 10.014 1.00 98.38 197 CYS A C 1
ATOM 1482 O O . CYS A 1 197 ? -7.054 -6.923 11.104 1.00 98.38 197 CYS A O 1
ATOM 1484 N N . ALA A 1 198 ? -7.371 -7.299 8.904 1.00 97.75 198 ALA A N 1
ATOM 1485 C CA . ALA A 1 198 ? -8.770 -6.882 8.889 1.00 97.75 198 ALA A CA 1
ATOM 1486 C C . ALA A 1 198 ? -9.654 -7.909 9.609 1.00 97.75 198 ALA A C 1
ATOM 1488 O O . ALA A 1 198 ? -10.458 -7.542 10.461 1.00 97.75 198 ALA A O 1
ATOM 1489 N N . ARG A 1 199 ? -9.437 -9.209 9.361 1.00 97.62 199 ARG A N 1
ATOM 1490 C CA . ARG A 1 199 ? -10.190 -10.291 10.026 1.00 97.62 199 ARG A CA 1
ATOM 1491 C C . ARG A 1 199 ? -9.978 -10.353 11.535 1.00 97.62 199 ARG A C 1
ATOM 1493 O O . ARG A 1 199 ? -10.894 -10.716 12.263 1.00 97.62 199 ARG A O 1
ATOM 1500 N N . ALA A 1 200 ? -8.786 -10.003 12.008 1.00 98.19 200 ALA A N 1
ATOM 1501 C CA . ALA A 1 200 ? -8.475 -9.975 13.432 1.00 98.19 200 ALA A CA 1
ATOM 1502 C C . ALA A 1 200 ? -9.042 -8.744 14.157 1.00 98.19 200 ALA A C 1
ATOM 1504 O O . ALA A 1 200 ? -8.940 -8.677 15.380 1.00 98.19 200 ALA A O 1
ATOM 1505 N N . CYS A 1 201 ? -9.599 -7.752 13.449 1.00 98.50 201 CYS A N 1
ATOM 1506 C CA . CYS A 1 201 ? -10.112 -6.536 14.070 1.00 98.50 201 CYS A CA 1
ATOM 1507 C C . CYS A 1 201 ? -11.468 -6.795 14.754 1.00 98.50 201 CYS A C 1
ATOM 1509 O O . CYS A 1 201 ? -12.469 -6.985 14.066 1.00 98.50 201 CYS A O 1
ATOM 1511 N N . PRO A 1 202 ? -11.556 -6.739 16.097 1.00 97.5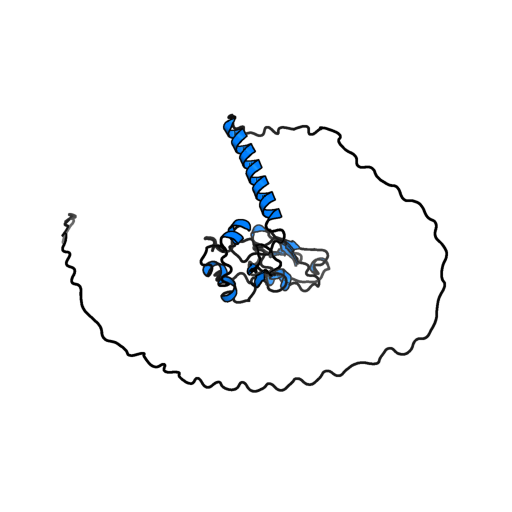6 202 PRO A N 1
ATOM 1512 C CA . PRO A 1 202 ? -12.791 -7.088 16.798 1.00 97.56 202 PRO A CA 1
ATOM 1513 C C . PRO A 1 202 ? -13.854 -5.983 16.743 1.00 97.56 202 PRO A C 1
ATOM 1515 O O . PRO A 1 202 ? -15.019 -6.243 17.020 1.00 97.56 202 PRO A O 1
ATOM 1518 N N . THR A 1 203 ? -13.464 -4.741 16.436 1.00 97.81 203 THR A N 1
ATOM 1519 C CA . THR A 1 203 ? -14.357 -3.573 16.488 1.00 97.81 203 THR A CA 1
ATOM 1520 C C . THR A 1 203 ? -14.847 -3.101 15.127 1.00 97.81 203 THR A C 1
ATOM 1522 O O . THR A 1 203 ? -15.629 -2.158 15.062 1.00 97.81 203 THR A O 1
ATOM 1525 N N . GLY A 1 204 ? -14.368 -3.710 14.039 1.00 95.94 204 GLY A N 1
ATOM 1526 C CA . GLY A 1 204 ? -14.665 -3.247 12.684 1.00 95.94 204 GLY A CA 1
ATOM 1527 C C . GLY A 1 204 ? -13.978 -1.930 12.308 1.00 95.94 204 GLY A C 1
ATOM 1528 O O . GLY A 1 204 ? -14.366 -1.307 11.328 1.00 95.94 204 GLY A O 1
ATOM 1529 N N . ALA A 1 205 ? -12.949 -1.495 13.051 1.00 98.19 205 ALA A N 1
ATOM 1530 C CA . ALA A 1 205 ? -12.106 -0.373 12.624 1.00 98.19 205 ALA A CA 1
ATOM 1531 C C . ALA A 1 205 ? -11.366 -0.687 11.310 1.00 98.19 205 ALA A C 1
ATOM 1533 O O . ALA A 1 205 ? -11.149 0.206 10.494 1.00 98.19 205 ALA A O 1
ATOM 1534 N N . LEU A 1 206 ? -11.003 -1.959 11.115 1.00 98.12 206 LEU A N 1
ATOM 1535 C CA . LEU A 1 206 ? -10.587 -2.527 9.838 1.00 98.12 206 LEU A CA 1
ATOM 1536 C C . LEU A 1 206 ? -11.685 -3.491 9.376 1.00 98.12 206 LEU A C 1
ATOM 1538 O O . LEU A 1 206 ? -12.049 -4.407 10.112 1.00 98.12 206 LEU A O 1
ATOM 1542 N N . VAL A 1 207 ? -12.207 -3.280 8.176 1.00 97.06 207 VAL A N 1
ATOM 1543 C CA . VAL A 1 207 ? -13.277 -4.063 7.557 1.00 97.06 207 VAL A CA 1
ATOM 1544 C C . VAL A 1 207 ? -12.684 -4.895 6.430 1.00 97.06 207 VAL A C 1
ATOM 1546 O O . VAL A 1 207 ? -11.899 -4.389 5.636 1.00 97.06 207 VAL A O 1
ATOM 1549 N N . LEU A 1 208 ? -13.068 -6.169 6.347 1.00 96.06 208 LEU A N 1
ATOM 1550 C CA . LEU A 1 208 ? -12.778 -7.000 5.182 1.00 96.06 208 LEU A CA 1
ATOM 1551 C C . LEU A 1 208 ? -13.847 -6.733 4.107 1.00 96.06 208 LEU A C 1
ATOM 1553 O O . LEU A 1 208 ? -15.002 -7.107 4.333 1.00 96.06 208 LEU A O 1
ATOM 1557 N N . PRO A 1 209 ? -13.516 -6.101 2.967 1.00 93.00 209 PRO A N 1
ATOM 1558 C CA . PRO A 1 209 ? -14.496 -5.859 1.916 1.00 93.00 209 PRO A CA 1
ATOM 1559 C C . PRO A 1 209 ? -14.939 -7.164 1.253 1.00 93.00 209 PRO A C 1
ATOM 1561 O O . PRO A 1 209 ? -14.164 -8.117 1.152 1.00 93.00 209 PRO A O 1
ATOM 1564 N N . ALA A 1 210 ? -16.182 -7.198 0.770 1.00 93.75 210 ALA A N 1
ATOM 1565 C CA . ALA A 1 210 ? -16.739 -8.377 0.103 1.00 93.75 210 ALA A CA 1
ATOM 1566 C C . ALA A 1 210 ? -16.019 -8.701 -1.220 1.00 93.75 210 ALA A C 1
ATOM 1568 O O . ALA A 1 210 ? -15.883 -9.864 -1.587 1.00 93.75 210 ALA A O 1
ATOM 1569 N N . ASP A 1 211 ? -15.525 -7.676 -1.909 1.00 93.44 211 ASP A N 1
ATOM 1570 C CA . ASP A 1 211 ? -14.721 -7.737 -3.131 1.00 93.44 211 ASP A CA 1
ATOM 1571 C C . ASP A 1 211 ? -13.206 -7.802 -2.850 1.00 93.44 211 ASP A C 1
ATOM 1573 O O . ASP A 1 211 ? -12.371 -7.666 -3.751 1.00 93.44 211 ASP A O 1
ATOM 1577 N N . GLY A 1 212 ? -12.829 -8.045 -1.592 1.00 93.75 212 GLY A N 1
ATOM 1578 C CA . GLY A 1 212 ? -11.448 -8.222 -1.174 1.00 93.75 212 GLY A CA 1
ATOM 1579 C C . GLY A 1 212 ? -10.607 -6.971 -1.419 1.00 93.75 212 GLY A C 1
ATOM 1580 O O . GLY A 1 212 ? -10.881 -5.904 -0.882 1.00 93.75 212 GLY A O 1
ATOM 1581 N N . TRP A 1 213 ? -9.525 -7.117 -2.184 1.00 95.50 213 TRP A N 1
ATOM 1582 C CA . TRP A 1 213 ? -8.573 -6.030 -2.437 1.00 95.50 213 TRP A CA 1
ATOM 1583 C C . TRP A 1 213 ? -9.052 -5.010 -3.474 1.00 95.50 213 TRP A C 1
ATOM 1585 O O . TRP A 1 213 ? -8.416 -3.968 -3.610 1.00 95.50 213 TRP A O 1
ATOM 1595 N N . ALA A 1 214 ? -10.130 -5.288 -4.213 1.00 93.44 214 ALA A N 1
ATOM 1596 C CA . ALA A 1 214 ? -10.588 -4.411 -5.290 1.00 93.44 214 ALA A CA 1
ATOM 1597 C C . ALA A 1 214 ? -11.057 -3.034 -4.786 1.00 93.44 214 ALA A C 1
ATOM 1599 O O . ALA A 1 214 ? -10.822 -2.040 -5.467 1.00 93.44 214 ALA A O 1
ATOM 1600 N N . SER A 1 215 ? -11.627 -2.952 -3.580 1.00 91.38 215 SER A N 1
ATOM 1601 C CA . SER A 1 215 ? -12.050 -1.689 -2.964 1.00 91.38 215 SER A CA 1
ATOM 1602 C C . SER A 1 215 ? -11.010 -1.061 -2.027 1.00 91.38 215 SER A C 1
ATOM 1604 O O . SER A 1 215 ? -11.327 -0.103 -1.320 1.00 91.38 215 SER A O 1
ATOM 1606 N N . ILE A 1 216 ? -9.803 -1.624 -1.918 1.00 94.88 216 ILE A N 1
ATOM 1607 C CA . ILE A 1 216 ? -8.796 -1.151 -0.963 1.00 94.88 216 ILE A CA 1
ATOM 1608 C C . ILE A 1 216 ? -7.873 -0.132 -1.623 1.00 94.88 216 ILE A C 1
ATOM 1610 O O . ILE A 1 216 ? -7.143 -0.455 -2.554 1.00 94.88 216 ILE A O 1
ATOM 1614 N N . ALA A 1 217 ? -7.818 1.067 -1.048 1.00 93.19 217 ALA A N 1
ATOM 1615 C CA . ALA A 1 217 ? -6.834 2.090 -1.379 1.00 93.19 217 ALA A CA 1
ATOM 1616 C C . ALA A 1 217 ? -6.194 2.617 -0.087 1.00 93.19 217 ALA A C 1
ATOM 1618 O O . ALA A 1 217 ? -6.840 3.309 0.693 1.00 93.19 217 ALA A O 1
ATOM 1619 N N . MET A 1 218 ? -4.933 2.256 0.166 1.00 95.06 218 MET A N 1
ATOM 1620 C CA . MET A 1 218 ? -4.175 2.742 1.332 1.00 95.06 218 MET A CA 1
ATOM 1621 C C . MET A 1 218 ? -3.404 4.033 1.031 1.00 95.06 218 MET A C 1
ATOM 1623 O O . MET A 1 218 ? -3.051 4.770 1.948 1.00 95.06 218 MET A O 1
ATOM 1627 N N . GLY A 1 219 ? -3.111 4.294 -0.244 1.00 94.12 219 GLY A N 1
ATOM 1628 C CA . GLY A 1 219 ? -2.333 5.443 -0.689 1.00 94.12 219 GLY A CA 1
ATOM 1629 C C . GLY A 1 219 ? -2.278 5.549 -2.210 1.00 94.12 219 GLY A C 1
ATOM 1630 O O . GLY A 1 219 ? -2.603 4.599 -2.924 1.00 94.12 219 GLY A O 1
ATOM 1631 N N . ARG A 1 220 ? -1.843 6.707 -2.703 1.00 95.56 220 ARG A N 1
ATOM 1632 C CA . ARG A 1 220 ? -1.644 7.005 -4.123 1.00 95.56 220 ARG A CA 1
ATOM 1633 C C . ARG A 1 220 ? -0.171 6.862 -4.480 1.00 95.56 220 ARG A C 1
ATOM 1635 O O . ARG A 1 220 ? 0.699 7.331 -3.752 1.00 95.56 220 ARG A O 1
ATOM 1642 N N . LEU A 1 221 ? 0.099 6.199 -5.598 1.00 96.69 221 LEU A N 1
ATOM 1643 C CA . LEU A 1 221 ? 1.447 5.973 -6.105 1.00 96.69 221 LEU A CA 1
ATOM 1644 C C . LEU A 1 221 ? 1.741 6.940 -7.252 1.00 96.69 221 LEU A C 1
ATOM 1646 O O . LEU A 1 221 ? 0.940 7.068 -8.174 1.00 96.69 221 LEU A O 1
ATOM 1650 N N . GLU A 1 222 ? 2.900 7.579 -7.195 1.00 97.19 222 GLU A N 1
ATOM 1651 C CA . GLU A 1 222 ? 3.418 8.497 -8.206 1.00 97.19 222 GLU A CA 1
ATOM 1652 C C . GLU A 1 222 ? 4.785 7.998 -8.684 1.00 97.19 222 GLU A C 1
ATOM 1654 O O . GLU A 1 222 ? 5.590 7.500 -7.892 1.00 97.19 222 GLU A O 1
ATOM 1659 N N . LEU A 1 223 ? 5.046 8.131 -9.982 1.00 97.62 223 LEU A N 1
ATOM 1660 C CA . LEU A 1 223 ? 6.329 7.829 -10.609 1.00 97.62 223 LEU A CA 1
ATOM 1661 C C . LEU A 1 223 ? 7.021 9.143 -10.966 1.00 97.62 223 LEU A C 1
ATOM 1663 O O . LEU A 1 223 ? 6.392 10.028 -11.538 1.00 97.62 223 LEU A O 1
ATOM 1667 N N . ASP A 1 224 ? 8.312 9.237 -10.667 1.00 97.81 224 ASP A N 1
ATOM 1668 C CA . ASP A 1 224 ? 9.201 10.295 -11.137 1.00 97.81 224 ASP A CA 1
ATOM 1669 C C . ASP A 1 224 ? 10.031 9.773 -12.327 1.00 97.81 224 ASP A C 1
ATOM 1671 O O . ASP A 1 224 ? 10.980 9.000 -12.122 1.00 97.81 224 ASP A O 1
ATOM 1675 N N . PRO A 1 225 ? 9.702 10.170 -13.573 1.00 96.69 225 PRO A N 1
ATOM 1676 C CA . PRO A 1 225 ? 10.439 9.733 -14.754 1.00 96.69 225 PRO A CA 1
ATOM 1677 C C . PRO A 1 225 ? 11.892 10.216 -14.767 1.00 96.69 225 PRO A C 1
ATOM 1679 O O . PRO A 1 225 ? 12.750 9.531 -15.312 1.00 96.69 225 PRO A O 1
ATOM 1682 N N . GLY A 1 226 ? 12.197 11.354 -14.131 1.00 97.25 226 GLY A N 1
ATOM 1683 C CA . GLY A 1 226 ? 13.552 11.909 -14.091 1.00 97.25 226 GLY A CA 1
ATOM 1684 C C . GLY A 1 226 ? 14.518 11.061 -13.262 1.00 97.25 226 GLY A C 1
ATOM 1685 O O . GLY A 1 226 ? 15.713 11.014 -13.550 1.00 97.25 226 GLY A O 1
ATOM 1686 N N . ARG A 1 227 ? 14.008 10.340 -12.256 1.00 97.38 227 ARG A N 1
ATOM 1687 C CA . ARG A 1 227 ? 14.807 9.416 -11.432 1.00 97.38 227 ARG A CA 1
ATOM 1688 C C . ARG A 1 227 ? 14.841 7.994 -11.968 1.00 97.38 227 ARG A C 1
ATOM 1690 O O . ARG A 1 227 ? 15.800 7.271 -11.703 1.00 97.38 227 ARG A O 1
ATOM 1697 N N . CYS A 1 228 ? 13.808 7.578 -12.689 1.00 98.19 228 CYS A N 1
ATOM 1698 C CA . CYS A 1 228 ? 13.680 6.193 -13.094 1.00 98.19 228 CYS A CA 1
ATOM 1699 C C . CYS A 1 228 ? 14.651 5.854 -14.235 1.00 98.19 228 CYS A C 1
ATOM 1701 O O . CYS A 1 228 ? 14.583 6.402 -15.332 1.00 98.19 228 CYS A O 1
ATOM 1703 N N . ILE A 1 229 ? 15.542 4.894 -13.972 1.00 98.12 229 ILE A N 1
ATOM 1704 C CA . ILE A 1 229 ? 16.627 4.506 -14.885 1.00 98.12 229 ILE A CA 1
ATOM 1705 C C . ILE A 1 229 ? 16.141 3.958 -16.235 1.00 98.12 229 ILE A C 1
ATOM 1707 O O . ILE A 1 229 ? 16.904 3.964 -17.197 1.00 98.12 229 ILE A O 1
ATOM 1711 N N . THR A 1 230 ? 14.872 3.543 -16.341 1.00 98.00 230 THR A N 1
ATOM 1712 C CA . THR A 1 230 ? 14.279 3.126 -17.621 1.00 98.00 230 THR A CA 1
ATOM 1713 C C . THR A 1 230 ? 14.187 4.283 -18.604 1.00 98.00 230 THR A C 1
ATOM 1715 O O . THR A 1 230 ? 14.480 4.101 -19.778 1.00 98.00 230 THR A O 1
ATOM 1718 N N . PHE A 1 231 ? 13.889 5.495 -18.126 1.00 97.69 231 PHE A N 1
ATOM 1719 C CA . PHE A 1 231 ? 13.879 6.701 -18.963 1.00 97.69 231 PHE A CA 1
ATOM 1720 C C . PHE A 1 231 ? 15.290 7.237 -19.246 1.00 97.69 231 PHE A C 1
ATOM 1722 O O . PHE A 1 231 ? 15.453 8.174 -20.019 1.00 97.69 231 PHE A O 1
ATOM 1729 N N . GLN A 1 232 ? 16.315 6.632 -18.637 1.00 96.44 232 GLN A N 1
ATOM 1730 C CA . GLN A 1 232 ? 17.732 6.923 -18.871 1.00 96.44 232 GLN A CA 1
ATOM 1731 C C . GLN A 1 232 ? 18.391 5.857 -19.770 1.00 96.44 232 GLN A C 1
ATOM 1733 O O . GLN A 1 232 ? 19.611 5.830 -19.907 1.00 96.44 232 GLN A O 1
ATOM 1738 N N . GLY A 1 233 ? 17.597 4.961 -20.373 1.00 95.12 233 GLY A N 1
ATOM 1739 C CA . GLY A 1 233 ? 18.062 3.932 -21.307 1.00 95.12 233 GLY A CA 1
ATOM 1740 C C . GLY A 1 233 ? 18.490 2.606 -20.668 1.00 95.12 233 GLY A C 1
ATOM 1741 O O . GLY A 1 233 ? 18.883 1.689 -21.387 1.00 95.12 233 GLY A O 1
ATOM 1742 N N . ALA A 1 234 ? 18.404 2.460 -19.342 1.00 96.56 234 ALA A N 1
ATOM 1743 C CA . ALA A 1 234 ? 18.719 1.200 -18.671 1.00 96.56 234 ALA A CA 1
ATOM 1744 C C . ALA A 1 234 ? 17.490 0.282 -18.587 1.00 96.56 234 ALA A C 1
ATOM 1746 O O . ALA A 1 234 ? 16.405 0.702 -18.198 1.00 96.56 234 ALA A O 1
ATOM 1747 N N . SER A 1 235 ? 17.659 -1.013 -18.858 1.00 96.88 235 SER A N 1
ATOM 1748 C CA . SER A 1 235 ? 16.572 -1.980 -18.674 1.00 96.88 235 SER A CA 1
ATOM 1749 C C . SER A 1 235 ? 16.313 -2.242 -17.187 1.00 96.88 235 SER A C 1
ATOM 1751 O O . SER A 1 235 ? 17.196 -2.690 -16.452 1.00 96.88 235 SER A O 1
ATOM 1753 N N . CYS A 1 236 ? 15.089 -1.981 -16.728 1.00 98.00 236 CYS A N 1
ATOM 1754 C CA . CYS A 1 236 ? 14.650 -2.271 -15.369 1.00 98.00 236 CYS A CA 1
ATOM 1755 C C . CYS A 1 236 ? 13.146 -2.559 -15.344 1.00 98.00 236 CYS A C 1
ATOM 1757 O O . CYS A 1 236 ? 12.369 -1.979 -16.085 1.00 98.00 236 CYS A O 1
ATOM 1759 N N . GLY A 1 237 ? 12.727 -3.465 -14.464 1.00 97.19 237 GLY A N 1
ATOM 1760 C CA . GLY A 1 237 ? 11.316 -3.824 -14.295 1.00 97.19 237 GLY A CA 1
ATOM 1761 C C . GLY A 1 237 ? 10.995 -4.351 -12.905 1.00 97.19 237 GLY A C 1
ATOM 1762 O O . GLY A 1 237 ? 10.006 -5.056 -12.714 1.00 97.19 237 GLY A O 1
ATOM 1763 N N . VAL A 1 238 ? 11.871 -4.074 -11.934 1.00 98.38 238 VAL A N 1
ATOM 1764 C CA . VAL A 1 238 ? 11.786 -4.648 -10.585 1.00 98.38 238 VAL A CA 1
ATOM 1765 C C . VAL A 1 238 ? 10.497 -4.235 -9.878 1.00 98.38 238 VAL A C 1
ATOM 1767 O O . VAL A 1 238 ? 9.875 -5.061 -9.223 1.00 98.38 238 VAL A O 1
ATOM 1770 N N . CYS A 1 239 ? 10.045 -2.995 -10.079 1.00 98.12 239 CYS A N 1
ATOM 1771 C CA . CYS A 1 239 ? 8.830 -2.476 -9.466 1.00 98.12 239 CYS A CA 1
ATOM 1772 C C . CYS A 1 239 ? 7.572 -3.202 -9.969 1.00 98.12 239 CYS A C 1
ATOM 1774 O O . CYS A 1 239 ? 6.734 -3.584 -9.156 1.00 98.12 239 CYS A O 1
ATOM 1776 N N . ALA A 1 240 ? 7.469 -3.442 -11.282 1.00 98.19 240 ALA A N 1
ATOM 1777 C CA . ALA A 1 240 ? 6.358 -4.171 -11.888 1.00 98.19 240 ALA A CA 1
ATOM 1778 C C . ALA A 1 240 ? 6.370 -5.651 -11.481 1.00 98.19 240 ALA A C 1
ATOM 1780 O O . ALA A 1 240 ? 5.355 -6.164 -11.020 1.00 98.19 240 ALA A O 1
ATOM 1781 N N . ARG A 1 241 ? 7.532 -6.320 -11.547 1.00 98.12 241 ARG A N 1
ATOM 1782 C CA . ARG A 1 241 ? 7.664 -7.737 -11.156 1.00 98.12 241 ARG A CA 1
ATOM 1783 C C . ARG A 1 241 ? 7.419 -7.987 -9.670 1.00 98.12 241 ARG A C 1
ATOM 1785 O O . ARG A 1 241 ? 6.889 -9.031 -9.315 1.00 98.12 241 ARG A O 1
ATOM 1792 N N . ALA A 1 242 ? 7.816 -7.054 -8.807 1.00 97.94 242 ALA A N 1
ATOM 1793 C CA . ALA A 1 242 ? 7.591 -7.162 -7.369 1.00 97.94 242 ALA A CA 1
ATOM 1794 C C . ALA A 1 242 ? 6.151 -6.809 -6.963 1.00 97.94 242 ALA A C 1
ATOM 1796 O O . ALA A 1 242 ? 5.764 -7.081 -5.830 1.00 97.94 242 ALA A O 1
ATOM 1797 N N . CYS A 1 243 ? 5.359 -6.180 -7.839 1.00 98.25 243 CYS A N 1
ATOM 1798 C CA . CYS A 1 243 ? 4.023 -5.722 -7.485 1.00 98.25 243 CYS A CA 1
ATOM 1799 C C . CYS A 1 243 ? 3.097 -6.912 -7.176 1.00 98.25 243 CYS A C 1
ATOM 1801 O O . CYS A 1 243 ? 2.778 -7.680 -8.084 1.00 98.25 243 CYS A O 1
ATOM 1803 N N . PRO A 1 244 ? 2.575 -7.042 -5.941 1.00 97.50 244 PRO A N 1
ATOM 1804 C CA . PRO A 1 244 ? 1.712 -8.168 -5.582 1.00 97.50 244 PRO A CA 1
ATOM 1805 C C . PRO A 1 244 ? 0.327 -8.098 -6.244 1.00 97.50 244 PRO A C 1
ATOM 1807 O O . PRO A 1 244 ? -0.383 -9.095 -6.294 1.00 97.50 244 PRO A O 1
ATOM 1810 N N . VAL A 1 245 ? -0.065 -6.929 -6.767 1.00 97.56 245 VAL A N 1
ATOM 1811 C CA . VAL A 1 245 ? -1.310 -6.759 -7.538 1.00 97.56 245 VAL A CA 1
ATOM 1812 C C . VAL A 1 245 ? -1.106 -7.063 -9.033 1.00 97.56 245 VAL A C 1
ATOM 1814 O O . VAL A 1 245 ? -2.077 -7.235 -9.774 1.00 97.56 245 VAL A O 1
ATOM 1817 N N . GLY A 1 246 ? 0.151 -7.149 -9.476 1.00 97.50 246 GLY A N 1
ATOM 1818 C CA . GLY A 1 246 ? 0.535 -7.400 -10.860 1.00 97.50 246 GLY A CA 1
ATOM 1819 C C . GLY A 1 246 ? 0.184 -6.261 -11.819 1.00 97.50 246 GLY A C 1
ATOM 1820 O O . GLY A 1 246 ? 0.013 -5.100 -11.432 1.00 97.50 246 GLY A O 1
ATOM 1821 N N . GLU A 1 247 ? 0.028 -6.614 -13.095 1.00 97.44 247 GLU A N 1
ATOM 1822 C CA . GLU A 1 247 ? -0.160 -5.667 -14.202 1.00 97.44 247 GLU A CA 1
ATOM 1823 C C . GLU A 1 247 ? -1.447 -4.843 -14.128 1.00 97.44 247 GLU A C 1
ATOM 1825 O O . GLU A 1 247 ? -1.596 -3.875 -14.877 1.00 97.44 247 GLU A O 1
ATOM 1830 N N . ARG A 1 248 ? -2.386 -5.192 -13.239 1.00 96.75 248 ARG A N 1
ATOM 1831 C CA . ARG A 1 248 ? -3.569 -4.360 -12.977 1.00 96.75 248 ARG A CA 1
ATOM 1832 C C . ARG A 1 248 ? -3.212 -3.044 -12.290 1.00 96.75 248 ARG A C 1
ATOM 1834 O O . ARG A 1 248 ? -3.973 -2.099 -12.427 1.00 96.75 248 ARG A O 1
ATOM 1841 N N . ALA A 1 249 ? -2.095 -2.989 -11.563 1.00 97.50 249 ALA A N 1
ATOM 1842 C CA . ALA A 1 249 ? -1.648 -1.806 -10.825 1.00 97.50 249 ALA A CA 1
ATOM 1843 C C . ALA A 1 249 ? -0.402 -1.157 -11.436 1.00 97.50 249 ALA A C 1
ATOM 1845 O O . ALA A 1 249 ? -0.284 0.067 -11.467 1.00 97.50 249 ALA A O 1
ATOM 1846 N N . LEU A 1 250 ? 0.554 -1.974 -11.881 1.00 98.19 250 LEU A N 1
ATOM 1847 C CA . LEU A 1 250 ? 1.835 -1.503 -12.395 1.00 98.19 250 LEU A CA 1
ATOM 1848 C C . LEU A 1 250 ? 2.351 -2.481 -13.449 1.00 98.19 250 LEU A C 1
ATOM 1850 O O . LEU A 1 250 ? 2.597 -3.647 -13.148 1.00 98.19 250 LEU A O 1
ATOM 1854 N N . ALA A 1 251 ? 2.506 -1.994 -14.675 1.00 98.06 251 ALA A N 1
ATOM 1855 C CA . ALA A 1 251 ? 2.995 -2.755 -15.822 1.00 98.06 251 ALA A CA 1
ATOM 1856 C C . ALA A 1 251 ? 4.233 -2.079 -16.428 1.00 98.06 251 ALA A C 1
ATOM 1858 O O . ALA A 1 251 ? 4.628 -1.000 -15.985 1.00 98.06 251 ALA A O 1
ATOM 1859 N N . LEU A 1 252 ? 4.837 -2.709 -17.435 1.00 98.19 252 LEU A N 1
ATOM 1860 C CA . LEU A 1 252 ? 5.821 -2.071 -18.310 1.00 98.19 252 LEU A CA 1
ATOM 1861 C C . LEU A 1 252 ? 5.181 -1.834 -19.681 1.00 98.19 252 LEU A C 1
ATOM 1863 O O . LEU A 1 252 ? 4.418 -2.680 -20.149 1.00 98.19 252 LEU A O 1
ATOM 1867 N N . ASP A 1 253 ? 5.461 -0.694 -20.307 1.00 97.31 253 ASP A N 1
ATOM 1868 C CA . ASP A 1 253 ? 5.088 -0.449 -21.702 1.00 97.31 253 ASP A CA 1
ATOM 1869 C C . ASP A 1 253 ? 6.013 -1.201 -22.680 1.00 97.31 253 ASP A C 1
ATOM 1871 O O . ASP A 1 253 ? 6.939 -1.912 -22.284 1.00 97.31 253 ASP A O 1
ATOM 1875 N N . ALA A 1 254 ? 5.767 -1.038 -23.983 1.00 97.00 254 ALA A N 1
ATOM 1876 C CA . ALA A 1 254 ? 6.574 -1.663 -25.033 1.00 97.00 254 ALA A CA 1
ATOM 1877 C C . ALA A 1 254 ? 8.044 -1.196 -25.045 1.00 97.00 254 ALA A C 1
ATOM 1879 O O . ALA A 1 254 ? 8.905 -1.916 -25.543 1.00 97.00 254 ALA A O 1
ATOM 1880 N N . ALA A 1 255 ? 8.333 -0.013 -24.495 1.00 96.19 255 ALA A N 1
ATOM 1881 C CA . ALA A 1 255 ? 9.684 0.517 -24.339 1.00 96.19 255 ALA A CA 1
ATOM 1882 C C . ALA A 1 255 ? 10.346 0.068 -23.020 1.00 96.19 255 ALA A C 1
ATOM 1884 O O . ALA A 1 255 ? 11.514 0.368 -22.779 1.00 96.19 255 ALA A O 1
ATOM 1885 N N . GLY A 1 256 ? 9.630 -0.673 -22.170 1.00 97.06 256 GLY A N 1
ATOM 1886 C CA . GLY A 1 256 ? 10.109 -1.119 -20.867 1.00 97.06 256 GLY A CA 1
ATOM 1887 C C . GLY A 1 256 ? 9.975 -0.071 -19.759 1.00 97.06 256 GLY A C 1
ATOM 1888 O O . GLY A 1 256 ? 10.541 -0.269 -18.683 1.00 97.06 256 GLY A O 1
ATOM 1889 N N . HIS A 1 257 ? 9.239 1.023 -19.971 1.00 97.88 257 HIS A N 1
ATOM 1890 C CA . HIS A 1 257 ? 8.981 2.017 -18.931 1.00 97.88 257 HIS A CA 1
ATOM 1891 C C . HIS A 1 257 ? 7.825 1.589 -18.019 1.00 97.88 257 HIS A C 1
ATOM 1893 O O . HIS A 1 257 ? 6.827 1.045 -18.495 1.00 97.88 257 HIS A O 1
ATOM 1899 N N . PRO A 1 258 ? 7.902 1.864 -16.706 1.00 97.88 258 PRO A N 1
ATOM 1900 C CA . PRO A 1 258 ? 6.809 1.576 -15.792 1.00 97.88 258 PRO A CA 1
ATOM 1901 C C . PRO A 1 258 ? 5.580 2.448 -16.077 1.00 97.88 258 PRO A C 1
ATOM 1903 O O . PRO A 1 258 ? 5.662 3.674 -16.096 1.00 97.88 258 PRO A O 1
ATOM 1906 N N . VAL A 1 259 ? 4.421 1.803 -16.211 1.00 97.81 259 VAL A N 1
ATOM 1907 C CA . VAL A 1 259 ? 3.109 2.439 -16.378 1.00 97.81 259 VAL A CA 1
ATOM 1908 C C . VAL A 1 259 ? 2.234 2.122 -15.173 1.00 97.81 259 VAL A C 1
ATOM 1910 O O . VAL A 1 259 ? 1.907 0.962 -14.902 1.00 97.81 259 VAL A O 1
ATOM 1913 N N . LEU A 1 260 ? 1.848 3.173 -14.450 1.00 97.62 260 LEU A N 1
ATOM 1914 C CA . LEU A 1 260 ? 0.949 3.094 -13.304 1.00 97.62 260 LEU A CA 1
ATOM 1915 C C . LEU A 1 260 ? -0.511 3.046 -13.759 1.00 97.62 260 LEU A C 1
ATOM 1917 O O . LEU A 1 260 ? -0.928 3.834 -14.603 1.00 97.62 260 LEU A O 1
ATOM 1921 N N . LYS A 1 261 ? -1.287 2.149 -13.150 1.00 96.88 261 LYS A N 1
ATOM 1922 C CA . LYS A 1 261 ? -2.740 2.027 -13.307 1.00 96.88 261 LYS A CA 1
ATOM 1923 C C . LYS A 1 261 ? -3.390 2.278 -11.942 1.00 96.88 261 LYS A C 1
ATOM 1925 O O . LYS A 1 261 ? -3.475 1.347 -11.131 1.00 96.88 261 LYS A O 1
ATOM 1930 N N . PRO A 1 262 ? -3.749 3.536 -11.621 1.00 94.50 262 PRO A N 1
ATOM 1931 C CA . PRO A 1 262 ? -4.216 3.922 -10.290 1.00 94.50 262 PRO A CA 1
ATOM 1932 C C . PRO A 1 262 ? -5.408 3.103 -9.787 1.00 94.50 262 PRO A C 1
ATOM 1934 O O . PRO A 1 262 ? -5.491 2.823 -8.598 1.00 94.50 262 PRO A O 1
ATOM 1937 N N . GLU A 1 263 ? -6.280 2.660 -10.687 1.00 93.50 263 GLU A N 1
ATOM 1938 C CA . GLU A 1 263 ? -7.511 1.921 -10.395 1.00 93.50 263 GLU A CA 1
ATOM 1939 C C . GLU A 1 263 ? -7.235 0.531 -9.812 1.00 93.50 263 GLU A C 1
ATOM 1941 O O . GLU A 1 263 ? -8.042 0.003 -9.053 1.00 93.50 263 GLU A O 1
ATOM 1946 N N . GLY A 1 264 ? -6.096 -0.077 -10.157 1.00 95.00 264 GLY A N 1
ATOM 1947 C CA . GLY A 1 264 ? -5.660 -1.341 -9.565 1.00 95.00 264 GLY A CA 1
ATOM 1948 C C . GLY A 1 264 ? -4.677 -1.168 -8.410 1.00 95.00 264 GLY A C 1
ATOM 1949 O O . GLY A 1 264 ? -4.375 -2.139 -7.718 1.00 95.00 264 GLY A O 1
ATOM 1950 N N . CYS A 1 265 ? -4.133 0.030 -8.195 1.00 97.12 265 CYS A N 1
ATOM 1951 C CA . CYS A 1 265 ? -3.108 0.257 -7.186 1.00 97.12 265 CYS A CA 1
ATOM 1952 C C . CYS A 1 265 ? -3.720 0.401 -5.789 1.00 97.12 265 CYS A C 1
ATOM 1954 O O . CYS A 1 265 ? -4.406 1.370 -5.489 1.00 97.12 265 CYS A O 1
ATOM 1956 N N . VAL A 1 266 ? -3.377 -0.524 -4.889 1.00 96.94 266 VAL A N 1
ATOM 1957 C CA . VAL A 1 266 ? -3.860 -0.499 -3.495 1.00 96.94 266 VAL A CA 1
ATOM 1958 C C . VAL A 1 266 ? -2.993 0.354 -2.556 1.00 96.94 266 VAL A C 1
ATOM 1960 O O . VAL A 1 266 ? -3.267 0.430 -1.360 1.00 96.94 266 VAL A O 1
ATOM 1963 N N . GLY A 1 267 ? -1.907 0.956 -3.056 1.00 96.88 267 GLY A N 1
ATOM 1964 C CA . GLY A 1 267 ? -1.007 1.798 -2.257 1.00 96.88 267 GLY A CA 1
ATOM 1965 C C . GLY A 1 267 ? -0.131 1.045 -1.244 1.00 96.88 267 GLY A C 1
ATOM 1966 O O . GLY A 1 267 ? 0.170 1.574 -0.181 1.00 96.88 267 GLY A O 1
ATOM 1967 N N . CYS A 1 268 ? 0.266 -0.201 -1.534 1.00 97.25 268 CYS A N 1
ATOM 1968 C CA . CYS A 1 268 ? 0.959 -1.073 -0.570 1.00 97.25 268 CYS A CA 1
ATOM 1969 C C . CYS A 1 268 ? 2.447 -0.765 -0.318 1.00 97.25 268 CYS A C 1
ATOM 1971 O O . CYS A 1 268 ? 2.967 -1.118 0.740 1.00 97.25 268 CYS A O 1
ATOM 1973 N N . GLY A 1 269 ? 3.128 -0.130 -1.276 1.00 97.19 269 GLY A N 1
ATOM 1974 C CA . GLY A 1 269 ? 4.530 0.294 -1.154 1.00 97.19 269 GLY A CA 1
ATOM 1975 C C . GLY A 1 269 ? 5.592 -0.725 -1.551 1.00 97.19 269 GLY A C 1
ATOM 1976 O O . GLY A 1 269 ? 6.761 -0.362 -1.585 1.00 97.19 269 GLY A O 1
ATOM 1977 N N . VAL A 1 270 ? 5.227 -1.951 -1.942 1.00 98.25 270 VAL A N 1
ATOM 1978 C CA . VAL A 1 270 ? 6.212 -2.981 -2.344 1.00 98.25 270 VAL A CA 1
ATOM 1979 C C . VAL A 1 270 ? 7.104 -2.504 -3.495 1.00 98.25 270 VAL A C 1
ATOM 1981 O O . VAL A 1 270 ? 8.303 -2.750 -3.519 1.00 98.25 270 VAL A O 1
ATOM 1984 N N . CYS A 1 271 ? 6.537 -1.765 -4.444 1.00 98.25 271 CYS A N 1
ATOM 1985 C CA . CYS A 1 271 ? 7.286 -1.199 -5.561 1.00 98.25 271 CYS A CA 1
ATOM 1986 C C . CYS A 1 271 ? 8.237 -0.062 -5.138 1.00 98.25 271 CYS A C 1
ATOM 1988 O O . CYS A 1 271 ? 9.275 0.120 -5.771 1.00 98.25 271 CYS A O 1
ATOM 1990 N N . VAL A 1 272 ? 7.916 0.669 -4.062 1.00 97.81 272 VAL A N 1
ATOM 1991 C CA . VAL A 1 272 ? 8.764 1.733 -3.503 1.00 97.81 272 VAL A CA 1
ATOM 1992 C C . VAL A 1 272 ? 10.001 1.125 -2.854 1.00 97.81 272 VAL A C 1
ATOM 1994 O O . VAL A 1 272 ? 11.102 1.590 -3.140 1.00 97.81 272 VAL A O 1
ATOM 1997 N N . THR A 1 273 ? 9.826 0.072 -2.046 1.00 97.19 273 THR A N 1
ATOM 1998 C CA . THR A 1 273 ? 10.927 -0.637 -1.369 1.00 97.19 273 THR A CA 1
ATOM 1999 C C . THR A 1 273 ? 11.762 -1.488 -2.325 1.00 97.19 273 THR A C 1
ATOM 2001 O O . THR A 1 273 ? 12.952 -1.672 -2.094 1.00 97.19 273 THR A O 1
ATOM 2004 N N . ALA A 1 274 ? 11.169 -1.981 -3.416 1.00 97.44 274 ALA A N 1
ATOM 2005 C CA . ALA A 1 274 ? 11.877 -2.746 -4.443 1.00 97.44 274 ALA A CA 1
ATOM 2006 C C . ALA A 1 274 ? 12.674 -1.877 -5.433 1.00 97.44 274 ALA A C 1
ATOM 2008 O O . ALA A 1 274 ? 13.478 -2.406 -6.202 1.00 97.44 274 ALA A O 1
ATOM 2009 N N . CYS A 1 275 ? 12.423 -0.566 -5.486 1.00 97.88 275 CYS A N 1
ATOM 2010 C CA . CYS A 1 275 ? 13.083 0.318 -6.440 1.00 97.88 275 CYS A CA 1
ATOM 2011 C C . CYS A 1 275 ? 14.591 0.400 -6.167 1.00 97.88 275 CYS A C 1
ATOM 2013 O O . CYS A 1 275 ? 15.019 0.601 -5.037 1.00 97.88 275 CYS A O 1
ATOM 2015 N N . VAL A 1 276 ? 15.396 0.290 -7.225 1.00 97.44 276 VAL A N 1
ATOM 2016 C CA . VAL A 1 276 ? 16.866 0.301 -7.132 1.00 97.44 276 VAL A CA 1
ATOM 2017 C C . VAL A 1 276 ? 17.472 1.702 -7.028 1.00 97.44 276 VAL A C 1
ATOM 2019 O O . VAL A 1 276 ? 18.668 1.833 -6.789 1.00 97.44 276 VAL A O 1
ATOM 2022 N N . THR A 1 277 ? 16.682 2.756 -7.242 1.00 97.38 277 THR A N 1
ATOM 2023 C CA . THR A 1 277 ? 17.183 4.135 -7.213 1.00 97.38 277 THR A CA 1
ATOM 2024 C C . THR A 1 277 ? 17.139 4.702 -5.800 1.00 97.38 277 THR A C 1
ATOM 2026 O O . THR A 1 277 ? 16.237 4.392 -5.022 1.00 97.38 277 THR A O 1
ATOM 2029 N N . ILE A 1 278 ? 18.085 5.587 -5.482 1.00 95.06 278 ILE A N 1
ATOM 2030 C CA . ILE A 1 278 ? 18.139 6.301 -4.203 1.00 95.06 278 ILE A CA 1
ATOM 2031 C C . ILE A 1 278 ? 18.183 7.808 -4.502 1.00 95.06 278 ILE A C 1
ATOM 2033 O O . ILE A 1 278 ? 19.167 8.267 -5.079 1.00 95.06 278 ILE A O 1
ATOM 2037 N N . PRO A 1 279 ? 17.151 8.591 -4.132 1.00 94.38 279 PRO A N 1
ATOM 2038 C CA . PRO A 1 279 ? 15.863 8.156 -3.583 1.00 94.38 279 PRO A CA 1
ATOM 2039 C C . PRO A 1 279 ? 15.049 7.315 -4.585 1.00 94.38 279 PRO A C 1
ATOM 2041 O O . PRO A 1 279 ? 15.278 7.368 -5.797 1.00 94.38 279 PRO A O 1
ATOM 2044 N N . SER A 1 280 ? 14.070 6.554 -4.081 1.00 97.06 280 SER A N 1
ATOM 2045 C CA . SER A 1 280 ? 13.172 5.752 -4.925 1.00 97.06 280 SER A CA 1
ATOM 2046 C C . SER A 1 280 ? 12.514 6.621 -6.000 1.00 97.06 280 SER A C 1
ATOM 2048 O O . SER A 1 280 ? 12.137 7.769 -5.745 1.00 97.06 280 SER A O 1
ATOM 2050 N N . SER A 1 281 ? 12.384 6.077 -7.209 1.00 97.88 281 SER A N 1
ATOM 2051 C CA . SER A 1 281 ? 11.687 6.731 -8.325 1.00 97.88 281 SER A CA 1
ATOM 2052 C C . SER A 1 281 ? 10.170 6.695 -8.153 1.00 97.88 281 SER A C 1
ATOM 2054 O O . SER A 1 281 ? 9.444 7.338 -8.901 1.00 97.88 281 SER A O 1
ATOM 2056 N N . LEU A 1 282 ? 9.685 5.922 -7.183 1.00 97.56 282 LEU A N 1
ATOM 2057 C CA . LEU A 1 282 ? 8.278 5.786 -6.853 1.00 97.56 282 LEU A CA 1
ATOM 2058 C C . LEU A 1 282 ? 8.020 6.435 -5.497 1.00 97.56 282 LEU A C 1
ATOM 2060 O O . LEU A 1 282 ? 8.741 6.193 -4.528 1.00 97.56 282 LEU A O 1
ATOM 2064 N N . LYS A 1 283 ? 6.970 7.245 -5.421 1.00 95.69 283 LYS A N 1
ATOM 2065 C CA . LYS A 1 283 ? 6.564 7.950 -4.208 1.00 95.69 283 LYS A CA 1
ATOM 2066 C C . LYS A 1 283 ? 5.141 7.563 -3.844 1.00 95.69 283 LYS A C 1
ATOM 2068 O O . LYS A 1 283 ? 4.256 7.576 -4.692 1.00 95.69 283 LYS A O 1
ATOM 2073 N N . LEU A 1 284 ? 4.925 7.248 -2.571 1.00 95.06 284 LEU A N 1
ATOM 2074 C CA . LEU A 1 284 ? 3.584 7.106 -2.019 1.00 95.06 284 LEU A CA 1
ATOM 2075 C C . LEU A 1 284 ? 3.146 8.402 -1.343 1.00 95.06 284 LEU A C 1
ATOM 2077 O O . LEU A 1 284 ? 3.891 8.995 -0.560 1.00 95.06 284 LEU A O 1
ATOM 2081 N N . SER A 1 285 ? 1.917 8.805 -1.627 1.00 93.44 285 SER A N 1
ATOM 2082 C CA . SER A 1 285 ? 1.191 9.877 -0.959 1.00 93.44 285 SER A CA 1
ATOM 2083 C C . SER A 1 285 ? -0.098 9.319 -0.353 1.00 93.44 285 SER A C 1
ATOM 2085 O O . SER A 1 285 ? -0.588 8.257 -0.742 1.00 93.44 285 SER A O 1
ATOM 2087 N N . LEU A 1 286 ? -0.626 9.992 0.665 1.00 89.62 286 LEU A N 1
ATOM 2088 C CA . LEU A 1 286 ? -1.896 9.599 1.272 1.00 89.62 286 LEU A CA 1
ATOM 2089 C C . LEU A 1 286 ? -3.041 9.907 0.301 1.00 89.62 286 LEU A C 1
ATOM 2091 O O . LEU A 1 286 ? -3.026 10.951 -0.355 1.00 89.62 286 LEU A O 1
ATOM 2095 N N . SER A 1 287 ? -3.986 8.972 0.187 1.00 70.94 287 SER A N 1
ATOM 2096 C CA . SER A 1 287 ? -5.154 9.067 -0.699 1.00 70.94 287 SER A CA 1
ATOM 2097 C C . SER A 1 287 ? -6.227 10.002 -0.163 1.00 70.94 287 SER A C 1
ATOM 2099 O O . SER A 1 287 ? -6.481 9.935 1.063 1.00 70.94 287 SER A O 1
#

Foldseek 3Di:
DDDDDDDDDDDDDDDDDDDDDDDDDDDDDDDDPDDPPDPPDPPPDDDDDDDDDDDDDDDDDPDDDDDDDDDDDDDDDDDDDDDDDDDDDDDDPPPPPPCDPDDPPDPVVVVCVVVVVVVVVVVVVVVCVQFVDDFQAQWQADDPVLLLVQDPLPCQLQVPQPQSQWDADDPVRHSSGSPIGGDLLVTFRLLPQVSSSLVRRPRSSGHQDPVGLQPAARWFKDFALVQACLVVVDADDQLQVQDNLHPCAWDADPSRHIDGNRSSDNQGNSSCNRAPTVNRRMDTDGD

pLDDT: mean 72.97, std 26.97, range [30.88, 98.62]